Protein AF-A0A7H8S4V8-F1 (afdb_monomer)

Foldseek 3Di:
DDDDDDDDDPDDPVNVVVVVVVVVVVPDPDDPPVPPPVVVVVVVCCVVPQLADPLQQFPCLLVVLVQLLLVLLVDADPDLVVSVVVSLVVQLVLLVVACVVVDPRRQCVPPRNVRPDGSCRNRVRNCLRVCQWVDNPADPSNVSVVSNVVVVVVVVCVVPVPDDDDDDDDPVPRGPDDTGDADHADDPNSNVDYSDADPRRVD

pLDDT: mean 72.53, std 15.53, range [36.31, 92.75]

Nearest PDB structures (foldseek):
  7cg4-assembly1_s  TM=1.862E-01  e=2.263E+00  Salmonella enterica subsp. enterica serovar Typhimurium str. LT2

Solvent-accessible surface area (backbone atoms only — not comparable to full-atom values): 12732 Å² total; per-residue (Å²): 136,86,80,83,80,84,78,82,83,80,64,53,70,68,56,47,48,54,53,49,52,52,50,52,68,70,62,59,91,72,80,89,53,77,74,55,64,49,54,54,51,46,53,52,36,46,73,77,34,69,42,52,53,96,81,67,66,52,76,42,52,75,50,52,44,56,47,52,50,54,55,55,68,72,58,87,68,98,46,43,65,53,54,56,50,51,49,59,50,53,59,43,60,46,28,62,61,48,44,74,72,72,53,84,60,54,79,37,60,89,48,50,89,71,46,88,70,53,66,58,73,69,42,47,58,21,34,26,65,71,47,34,27,66,55,69,84,61,47,74,70,56,45,34,44,47,55,47,50,54,51,54,49,51,49,52,47,64,74,73,54,84,70,89,81,80,92,74,90,62,94,69,75,82,65,84,77,73,55,64,56,67,88,77,77,58,92,68,50,77,81,77,53,61,78,65,69,52,76,79,76,73,109

Secondary structure (DSSP, 8-state):
------------HHHHHHHHHHHHHH--SS---TTSHHHHHHHHHHHHSTT--TT---TTHHHHHHHHHHHHTTS--SSHHHHHHHHHHHHHHHHHHHHHTT-TT-TTTTTGGG-SS-HHHHHHHHHHHTTSBS-TT--HHHHHHHHHHHHHHHHHHHHH--S-------TTTTS-SSSB-SPPPPTTTTTT--SSPPTGGG-

Structure (mmCIF, N/CA/C/O backbone):
data_AF-A0A7H8S4V8-F1
#
_entry.id   AF-A0A7H8S4V8-F1
#
loop_
_atom_site.group_PDB
_atom_site.id
_atom_site.type_symbol
_atom_site.label_atom_id
_atom_site.label_alt_id
_atom_site.label_comp_id
_atom_site.label_asym_id
_atom_site.label_entity_id
_atom_site.label_seq_id
_atom_site.pdbx_PDB_ins_code
_atom_site.Cartn_x
_atom_site.Cartn_y
_atom_site.Cartn_z
_atom_site.occupancy
_atom_site.B_iso_or_equiv
_atom_site.auth_seq_id
_atom_site.auth_comp_id
_atom_site.auth_asym_id
_atom_site.auth_atom_id
_atom_site.pdbx_PDB_model_num
ATOM 1 N N . MET A 1 1 ? -19.429 -34.402 32.441 1.00 36.31 1 MET A N 1
ATOM 2 C CA . MET A 1 1 ? -18.895 -33.027 32.533 1.00 36.31 1 MET A CA 1
ATOM 3 C C . MET A 1 1 ? -17.426 -33.106 32.164 1.00 36.31 1 MET A C 1
ATOM 5 O O . MET A 1 1 ? -16.736 -33.909 32.773 1.00 36.31 1 MET A O 1
ATOM 9 N N . ASN A 1 2 ? -16.985 -32.394 31.1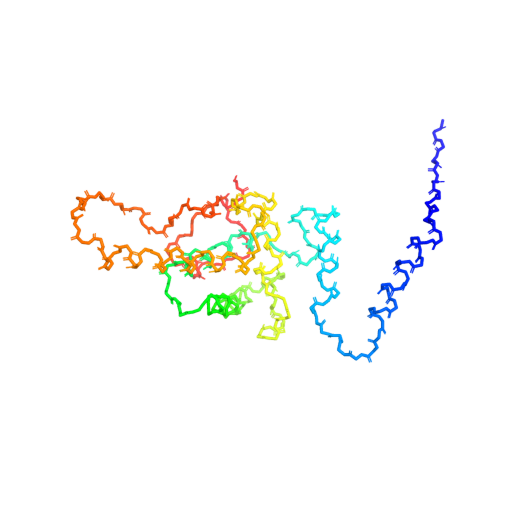26 1.00 44.72 2 ASN A N 1
ATOM 10 C CA . ASN A 1 2 ? -15.579 -32.388 30.711 1.00 44.72 2 ASN A CA 1
ATOM 11 C C . ASN A 1 2 ? -14.842 -31.323 31.531 1.00 44.72 2 ASN A C 1
ATOM 13 O O . ASN A 1 2 ? -15.203 -30.149 31.466 1.00 44.72 2 ASN A O 1
ATOM 17 N N . GLU A 1 3 ? -13.854 -31.737 32.320 1.00 48.28 3 GLU A N 1
ATOM 18 C CA . GLU A 1 3 ? -12.991 -30.827 33.072 1.00 48.28 3 GLU A CA 1
ATOM 19 C C . GLU A 1 3 ? -12.093 -30.035 32.112 1.00 48.28 3 GLU A C 1
ATOM 21 O O . GLU A 1 3 ? -11.371 -30.601 31.289 1.00 48.28 3 GLU A O 1
ATOM 26 N N . LEU A 1 4 ? -12.134 -28.707 32.225 1.00 43.69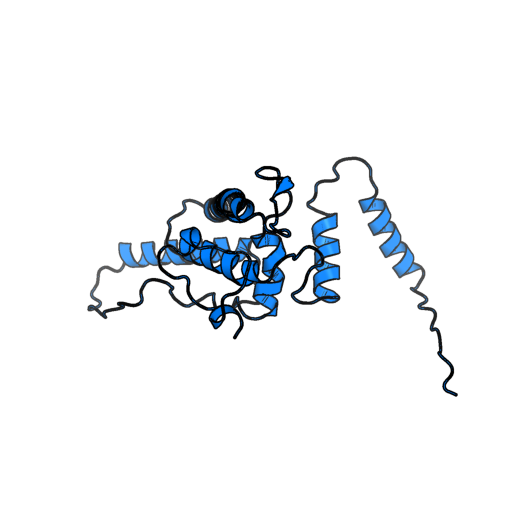 4 LEU A N 1
ATOM 27 C CA . LEU A 1 4 ? -11.198 -27.802 31.564 1.00 43.69 4 LEU A CA 1
ATOM 28 C C . LEU A 1 4 ? -9.813 -27.975 32.199 1.00 43.69 4 LEU A C 1
ATOM 30 O O . LEU A 1 4 ? -9.560 -27.511 33.309 1.00 43.69 4 LEU A O 1
ATOM 34 N N . LYS A 1 5 ? -8.907 -28.651 31.488 1.00 48.50 5 LYS A N 1
ATOM 35 C CA . LYS A 1 5 ? -7.496 -28.752 31.875 1.00 48.50 5 LYS A CA 1
ATOM 36 C C . LYS A 1 5 ? -6.764 -27.468 31.484 1.00 48.50 5 LYS A C 1
ATOM 38 O O . LYS A 1 5 ? -6.460 -27.254 30.314 1.00 48.50 5 LYS A O 1
ATOM 43 N N . LEU A 1 6 ? -6.475 -26.625 32.472 1.00 52.03 6 LEU A N 1
ATOM 44 C CA . LEU A 1 6 ? -5.520 -25.523 32.349 1.00 52.03 6 LEU A CA 1
ATOM 45 C C . LEU A 1 6 ? -4.099 -26.099 32.416 1.00 52.03 6 LEU A C 1
ATOM 47 O O . LEU A 1 6 ? -3.683 -26.621 33.448 1.00 52.03 6 LEU A O 1
ATOM 51 N N . GLY A 1 7 ? -3.378 -26.046 31.296 1.00 50.78 7 GLY A N 1
ATOM 52 C CA . GLY A 1 7 ? -1.971 -26.431 31.211 1.00 50.78 7 GLY A CA 1
ATOM 53 C C . GLY A 1 7 ? -1.063 -25.243 31.516 1.00 50.78 7 GLY A C 1
ATOM 54 O O . GLY A 1 7 ? -1.219 -24.173 30.932 1.00 50.78 7 GLY A O 1
ATOM 55 N N . TRP A 1 8 ? -0.117 -25.432 32.431 1.00 53.56 8 TRP A N 1
ATOM 56 C CA . TRP A 1 8 ? 0.950 -24.475 32.710 1.00 53.56 8 TRP A CA 1
ATOM 57 C C . TRP A 1 8 ? 2.054 -24.667 31.659 1.00 53.56 8 TRP A C 1
ATOM 59 O O . TRP A 1 8 ? 2.576 -25.773 31.522 1.00 53.56 8 TRP A O 1
ATOM 69 N N . ILE A 1 9 ? 2.380 -23.629 30.884 1.00 56.91 9 ILE A N 1
ATOM 70 C CA . ILE A 1 9 ? 3.521 -23.663 29.960 1.00 56.91 9 ILE A CA 1
ATOM 71 C C . ILE A 1 9 ? 4.751 -23.248 30.765 1.00 56.91 9 ILE A C 1
ATOM 73 O O . ILE A 1 9 ? 4.981 -22.060 30.989 1.00 56.91 9 ILE A O 1
ATOM 77 N N . ASP A 1 10 ? 5.517 -24.233 31.226 1.00 50.94 10 ASP A N 1
ATOM 78 C CA . ASP A 1 10 ? 6.837 -23.994 31.800 1.00 50.94 10 ASP A CA 1
ATOM 79 C C . ASP A 1 10 ? 7.816 -23.735 30.646 1.00 50.94 10 ASP A C 1
ATOM 81 O O . ASP A 1 10 ? 8.297 -24.656 29.983 1.00 50.94 10 ASP A O 1
ATOM 85 N N . TYR A 1 11 ? 8.049 -22.461 30.325 1.00 56.47 11 TYR A N 1
ATOM 86 C CA . TYR A 1 11 ? 9.198 -22.107 29.500 1.00 56.47 11 TYR A CA 1
ATOM 87 C C . TYR A 1 11 ? 10.436 -22.387 30.342 1.00 56.47 11 TYR A C 1
ATOM 89 O O . TYR A 1 11 ? 10.581 -21.789 31.409 1.00 56.47 11 TYR A O 1
ATOM 97 N N . SER A 1 12 ? 11.318 -23.271 29.855 1.00 68.25 12 SER A N 1
ATOM 98 C CA . SER A 1 12 ? 12.613 -23.530 30.488 1.00 68.25 12 SER A CA 1
ATOM 99 C C . SER A 1 12 ? 13.245 -22.209 30.929 1.00 68.25 12 SER A C 1
ATOM 101 O O . SER A 1 12 ? 13.138 -21.192 30.233 1.00 68.25 12 SER A O 1
ATOM 103 N N . SER A 1 13 ? 13.883 -22.198 32.098 1.00 66.06 13 SER A N 1
ATOM 104 C CA . SER A 1 13 ? 14.525 -21.002 32.660 1.00 66.06 13 SER A CA 1
ATOM 105 C C . SER A 1 13 ? 15.417 -20.293 31.636 1.00 66.06 13 SER A C 1
ATOM 107 O O . SER A 1 13 ? 15.412 -19.069 31.570 1.00 66.06 13 SER A O 1
ATOM 109 N N . GLU A 1 14 ? 16.055 -21.055 30.746 1.00 66.12 14 GLU A N 1
ATOM 110 C CA . GLU A 1 14 ? 16.849 -20.553 29.625 1.00 66.12 14 GLU A CA 1
ATOM 111 C C . GLU A 1 14 ? 16.025 -19.785 28.566 1.00 66.12 14 GLU A C 1
ATOM 113 O O . GLU A 1 14 ? 16.465 -18.762 28.044 1.00 66.12 14 GLU A O 1
ATOM 118 N N . HIS A 1 15 ? 14.820 -20.245 28.216 1.00 61.16 15 HIS A N 1
ATOM 119 C CA . HIS A 1 15 ? 13.925 -19.520 27.305 1.00 61.16 15 HIS A CA 1
ATOM 120 C C . HIS A 1 15 ? 13.354 -18.267 27.950 1.00 61.16 15 HIS A C 1
ATOM 122 O O . HIS A 1 15 ? 13.289 -17.222 27.300 1.00 61.16 15 HIS A O 1
ATOM 128 N N . ARG A 1 16 ? 13.000 -18.347 29.235 1.00 67.19 16 ARG A N 1
ATOM 129 C CA . ARG A 1 16 ? 12.578 -17.179 30.003 1.00 67.19 16 ARG A CA 1
ATOM 130 C C . ARG A 1 16 ? 13.695 -16.141 30.061 1.00 67.19 16 ARG A C 1
ATOM 132 O O . ARG A 1 16 ? 13.434 -14.985 29.764 1.00 67.19 16 ARG A O 1
ATOM 139 N N . GLU A 1 17 ? 14.925 -16.536 30.368 1.00 68.94 17 GLU A N 1
ATOM 140 C CA . GLU A 1 17 ? 16.079 -15.630 30.389 1.00 68.94 17 GLU A CA 1
ATOM 141 C C . GLU A 1 17 ? 16.346 -14.998 29.025 1.00 68.94 17 GLU A C 1
ATOM 143 O O . GLU A 1 17 ? 16.552 -13.792 28.955 1.00 68.94 17 GLU A O 1
ATOM 148 N N . LYS A 1 18 ? 16.257 -15.760 27.928 1.00 66.62 18 LYS A N 1
ATOM 149 C CA . LYS A 1 18 ? 16.394 -15.204 26.571 1.00 66.62 18 LYS A CA 1
ATOM 150 C C . LYS A 1 18 ? 15.309 -14.175 26.260 1.00 66.62 18 LYS A C 1
ATOM 152 O O . LYS A 1 18 ? 15.615 -13.116 25.719 1.00 66.62 18 LYS A O 1
ATOM 157 N N . VAL A 1 19 ? 14.055 -14.459 26.614 1.00 69.44 19 VAL A N 1
ATOM 158 C CA . VAL A 1 19 ? 12.941 -13.519 26.422 1.00 69.44 19 VAL A CA 1
ATOM 159 C C . VAL A 1 19 ? 13.130 -12.272 27.286 1.00 69.44 19 VAL A C 1
ATOM 161 O O . VAL A 1 19 ? 12.989 -11.165 26.777 1.00 69.44 19 VAL A O 1
ATOM 164 N N . MET A 1 20 ? 13.506 -12.426 28.557 1.00 70.75 20 MET A N 1
ATOM 165 C CA . MET A 1 20 ? 13.732 -11.298 29.467 1.00 70.75 20 MET A CA 1
ATOM 166 C C . MET A 1 20 ? 14.937 -10.452 29.040 1.00 70.75 20 MET A C 1
ATOM 168 O O . MET A 1 20 ? 14.837 -9.235 29.046 1.00 70.75 20 MET A O 1
ATOM 172 N N . ALA A 1 21 ? 16.020 -11.063 28.556 1.00 68.94 21 ALA A N 1
ATOM 173 C CA . ALA A 1 21 ? 17.173 -10.343 28.015 1.00 68.94 21 ALA A CA 1
ATOM 174 C C . ALA A 1 21 ? 16.815 -9.524 26.762 1.00 68.94 21 ALA A C 1
ATOM 176 O O . ALA A 1 21 ? 17.298 -8.406 26.588 1.00 68.94 21 ALA A O 1
ATOM 177 N N . VAL A 1 22 ? 15.942 -10.054 25.897 1.00 66.50 22 VAL A N 1
ATOM 178 C CA . VAL A 1 22 ? 15.405 -9.303 24.753 1.00 66.50 22 VAL A CA 1
ATOM 179 C C . VAL A 1 22 ? 14.518 -8.153 25.232 1.00 66.50 22 VAL A C 1
ATOM 181 O O . VAL A 1 22 ? 14.645 -7.046 24.718 1.00 66.50 22 VAL A O 1
ATOM 184 N N . LEU A 1 23 ? 13.650 -8.377 26.223 1.00 65.06 23 LEU A N 1
ATOM 185 C CA . LEU A 1 23 ? 12.796 -7.330 26.795 1.00 65.06 23 LEU A CA 1
ATOM 186 C C . LEU A 1 23 ? 13.615 -6.215 27.465 1.00 65.06 23 LEU A C 1
ATOM 188 O O . LEU A 1 23 ? 13.322 -5.043 27.244 1.00 65.06 23 LEU A O 1
ATOM 192 N N . ASP A 1 24 ? 14.669 -6.557 28.202 1.00 65.94 24 ASP A N 1
ATOM 193 C CA . ASP A 1 24 ? 15.569 -5.593 28.844 1.00 65.94 24 ASP A CA 1
ATOM 194 C C . ASP A 1 24 ? 16.364 -4.786 27.811 1.00 65.94 24 ASP A C 1
ATOM 196 O O . ASP A 1 24 ? 16.465 -3.563 27.923 1.00 65.94 24 ASP A O 1
ATOM 200 N N . ALA A 1 25 ? 16.852 -5.433 26.746 1.00 61.34 25 ALA A N 1
ATOM 201 C CA . ALA A 1 25 ? 17.497 -4.747 25.626 1.00 61.34 25 ALA A CA 1
ATOM 202 C C . ALA A 1 25 ? 16.542 -3.778 24.901 1.00 61.34 25 ALA A C 1
ATOM 204 O O . ALA A 1 25 ? 16.977 -2.748 24.387 1.00 61.34 25 ALA A O 1
ATOM 205 N N . LEU A 1 26 ? 15.240 -4.082 24.883 1.00 52.72 26 LEU A N 1
ATOM 206 C CA . LEU A 1 26 ? 14.189 -3.219 24.333 1.00 52.72 26 LEU A CA 1
ATOM 207 C C . LEU A 1 26 ? 13.741 -2.110 25.303 1.00 52.72 26 LEU A C 1
ATOM 209 O O . LEU A 1 26 ? 13.104 -1.154 24.863 1.00 52.72 26 LEU A O 1
ATOM 213 N N . SER A 1 27 ? 14.058 -2.224 26.597 1.00 56.03 27 SER A N 1
ATOM 214 C CA . SER A 1 27 ? 13.642 -1.286 27.648 1.00 56.03 27 SER A CA 1
ATOM 215 C C . SER A 1 27 ? 14.671 -0.181 27.937 1.00 56.03 27 SER A C 1
ATOM 217 O O . SER A 1 27 ? 14.425 0.668 28.799 1.00 56.03 27 SER A O 1
ATOM 219 N N . ALA A 1 28 ? 15.811 -0.160 27.235 1.00 52.81 28 ALA A N 1
ATOM 220 C CA . ALA A 1 28 ? 16.821 0.887 27.370 1.00 52.81 28 ALA A CA 1
ATOM 221 C C . ALA A 1 28 ? 16.245 2.268 26.961 1.00 52.81 28 ALA A C 1
ATOM 223 O O . ALA A 1 28 ? 15.805 2.439 25.819 1.00 52.81 28 ALA A O 1
ATOM 224 N N . PRO A 1 29 ? 16.234 3.278 27.854 1.00 44.22 29 PRO A N 1
ATOM 225 C CA . PRO A 1 29 ? 15.665 4.583 27.551 1.00 44.22 29 PRO A CA 1
ATOM 226 C C . PRO A 1 29 ? 16.655 5.422 26.739 1.00 44.22 29 PRO A C 1
ATOM 228 O O . PRO A 1 29 ? 17.618 5.971 27.269 1.00 44.22 29 PRO A O 1
ATOM 231 N N . GLY A 1 30 ? 16.395 5.539 25.441 1.00 48.34 30 GLY A N 1
ATOM 232 C CA . GLY A 1 30 ? 17.140 6.411 24.537 1.00 48.34 30 GLY A CA 1
ATOM 233 C C . GLY A 1 30 ? 17.106 5.856 23.122 1.00 48.34 30 GLY A C 1
ATOM 234 O O . GLY A 1 30 ? 17.736 4.845 22.852 1.00 48.34 30 GLY A O 1
ATOM 235 N N . ALA A 1 31 ? 16.364 6.521 22.235 1.00 44.25 31 ALA A N 1
ATOM 236 C CA . ALA A 1 31 ? 15.995 6.052 20.896 1.00 44.25 31 ALA A CA 1
ATOM 237 C C . ALA A 1 31 ? 14.962 4.910 20.892 1.00 44.25 31 ALA A C 1
ATOM 239 O O . ALA A 1 31 ? 15.181 3.826 20.357 1.00 44.25 31 ALA A O 1
ATOM 240 N N . VAL A 1 32 ? 13.760 5.215 21.396 1.00 44.88 32 VAL A N 1
ATOM 241 C CA . VAL A 1 32 ? 12.525 4.593 20.888 1.00 44.88 32 VAL A CA 1
ATOM 242 C C . VAL A 1 32 ? 12.335 5.083 19.451 1.00 44.88 32 VAL A C 1
ATOM 244 O O . VAL A 1 32 ? 11.492 5.927 19.160 1.00 44.88 32 VAL A O 1
ATOM 247 N N . ASP A 1 33 ? 13.202 4.619 18.561 1.00 47.91 33 ASP A N 1
ATOM 248 C CA . ASP A 1 33 ? 12.998 4.750 17.136 1.00 47.91 33 ASP A CA 1
ATOM 249 C C . ASP A 1 33 ? 11.971 3.680 16.760 1.00 47.91 33 ASP A C 1
ATOM 251 O O . A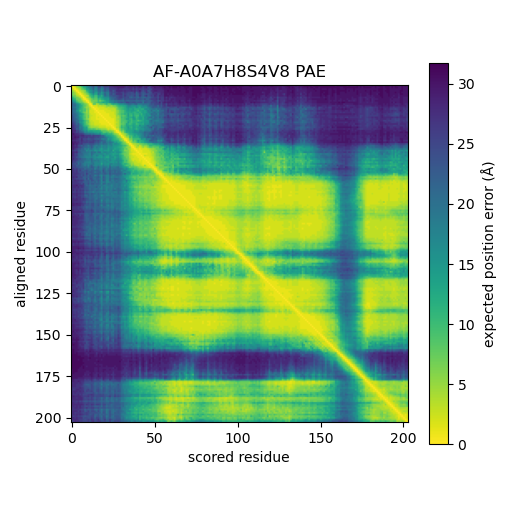SP A 1 33 ? 12.071 2.511 17.150 1.00 47.91 33 ASP A O 1
ATOM 255 N N . GLU A 1 34 ? 10.936 4.066 16.029 1.00 49.41 34 GLU A N 1
ATOM 256 C CA . GLU A 1 34 ? 9.764 3.233 15.720 1.00 49.41 34 GLU A CA 1
ATOM 257 C C . GLU A 1 34 ? 10.103 1.989 14.861 1.00 49.41 34 GLU A C 1
ATOM 259 O O . GLU A 1 34 ? 9.226 1.199 14.497 1.00 49.41 34 GLU A O 1
ATOM 264 N N . LEU A 1 35 ? 11.394 1.795 14.570 1.00 53.78 35 LEU A N 1
ATOM 265 C CA . LEU A 1 35 ? 12.001 0.772 13.732 1.00 53.78 35 LEU A CA 1
ATOM 266 C C . LEU A 1 35 ? 12.115 -0.619 14.387 1.00 53.78 35 LEU A C 1
ATOM 268 O O . LEU A 1 35 ? 12.135 -1.616 13.663 1.00 53.78 35 LEU A O 1
ATOM 272 N N . GLY A 1 36 ? 12.194 -0.716 15.721 1.00 48.25 36 GLY A N 1
ATOM 273 C CA . GLY A 1 36 ? 12.473 -1.983 16.425 1.00 48.25 36 GLY A CA 1
ATOM 274 C C . GLY A 1 36 ? 11.225 -2.735 16.896 1.00 48.25 36 GLY A C 1
ATOM 275 O O . GLY A 1 36 ? 10.928 -3.839 16.436 1.00 48.25 36 GLY A O 1
ATOM 276 N N . ILE A 1 37 ? 10.450 -2.110 17.787 1.00 56.22 37 ILE A N 1
ATOM 277 C CA . ILE A 1 37 ? 9.268 -2.728 18.419 1.00 56.22 37 ILE A CA 1
ATOM 278 C C . ILE A 1 37 ? 8.169 -3.001 17.384 1.00 56.22 37 ILE A C 1
ATOM 280 O O . ILE A 1 37 ? 7.475 -4.012 17.465 1.00 56.22 37 ILE A O 1
ATOM 284 N N . GLY A 1 38 ? 8.039 -2.123 16.382 1.00 54.78 38 GLY A N 1
ATOM 285 C CA . GLY A 1 38 ? 7.086 -2.283 15.287 1.00 54.78 38 GLY A CA 1
ATOM 286 C C . GLY A 1 38 ? 7.273 -3.604 14.552 1.00 54.78 38 GLY A C 1
ATOM 287 O O . GLY A 1 38 ? 6.322 -4.360 14.453 1.00 54.78 38 GLY A O 1
ATOM 288 N N . ARG A 1 39 ? 8.502 -3.931 14.135 1.00 55.78 39 ARG A N 1
ATOM 289 C CA . ARG A 1 39 ? 8.799 -5.163 13.386 1.00 55.78 39 ARG A CA 1
ATOM 290 C C . ARG A 1 39 ? 8.596 -6.430 14.205 1.00 55.78 39 ARG A C 1
ATOM 292 O O . ARG A 1 39 ? 8.112 -7.414 13.665 1.00 55.78 39 ARG A O 1
ATOM 299 N N . ILE A 1 40 ? 8.958 -6.412 15.489 1.00 60.16 40 ILE A N 1
ATOM 300 C CA . ILE A 1 40 ? 8.754 -7.562 16.383 1.00 60.16 40 ILE A CA 1
ATOM 301 C C . ILE A 1 40 ? 7.257 -7.804 16.568 1.00 60.16 40 ILE A C 1
ATOM 303 O O . ILE A 1 40 ? 6.774 -8.912 16.357 1.00 60.16 40 ILE A O 1
ATOM 307 N N . ARG A 1 41 ? 6.507 -6.749 16.904 1.00 60.53 41 ARG A N 1
ATOM 308 C CA . ARG A 1 41 ? 5.051 -6.815 17.031 1.00 60.53 41 ARG A CA 1
ATOM 309 C C . ARG A 1 41 ? 4.390 -7.235 15.721 1.00 60.53 41 ARG A C 1
ATOM 311 O O . ARG A 1 41 ? 3.486 -8.054 15.761 1.00 60.53 41 ARG A O 1
ATOM 318 N N . ASP A 1 42 ? 4.822 -6.683 14.592 1.00 58.81 42 ASP A N 1
ATOM 319 C CA . ASP A 1 42 ? 4.280 -7.015 13.273 1.00 58.81 42 ASP A CA 1
ATOM 320 C C . ASP A 1 42 ? 4.614 -8.471 12.912 1.00 58.81 42 ASP A C 1
ATOM 322 O O . ASP A 1 42 ? 3.749 -9.172 12.417 1.00 58.81 42 ASP A O 1
ATOM 326 N N . GLY A 1 43 ? 5.790 -8.987 13.287 1.00 62.75 43 GLY A N 1
ATOM 327 C CA . GLY A 1 43 ? 6.125 -10.409 13.154 1.00 62.75 43 GLY A CA 1
ATOM 328 C C . GLY A 1 43 ? 5.231 -11.322 14.000 1.00 62.75 43 GLY A C 1
ATOM 329 O O . GLY A 1 43 ? 4.742 -12.333 13.504 1.00 62.75 43 GLY A O 1
ATOM 330 N N . PHE A 1 44 ? 4.950 -10.956 15.255 1.00 63.22 44 PHE A N 1
ATOM 331 C CA . PHE A 1 44 ? 3.971 -11.683 16.072 1.00 63.22 44 PHE A CA 1
ATOM 332 C C . PHE A 1 44 ? 2.547 -11.562 15.515 1.00 63.22 44 PHE A C 1
ATOM 334 O O . PHE A 1 44 ? 1.807 -12.542 15.529 1.00 63.22 44 PHE A O 1
ATOM 341 N N . ALA A 1 45 ? 2.158 -10.391 15.008 1.00 63.84 45 ALA A N 1
ATOM 342 C CA . ALA A 1 45 ? 0.857 -10.181 14.383 1.00 63.84 45 ALA A CA 1
ATOM 343 C C . ALA A 1 45 ? 0.713 -11.005 13.097 1.00 63.84 45 ALA A C 1
ATOM 345 O O . ALA A 1 45 ? -0.331 -11.604 12.896 1.00 63.84 45 ALA A O 1
ATOM 346 N N . ASP A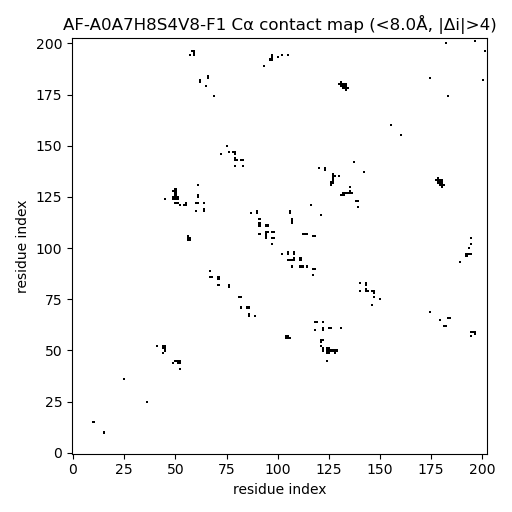 1 46 ? 1.764 -11.121 12.288 1.00 64.81 46 ASP A N 1
ATOM 347 C CA . ASP A 1 46 ? 1.766 -11.921 11.063 1.00 64.81 46 ASP A CA 1
ATOM 348 C C . ASP A 1 46 ? 1.641 -13.427 11.357 1.00 64.81 46 ASP A C 1
ATOM 350 O O . ASP A 1 46 ? 1.015 -14.150 10.585 1.00 64.81 46 ASP A O 1
ATOM 354 N N . ILE A 1 47 ? 2.193 -13.899 12.484 1.00 64.75 47 ILE A N 1
ATOM 355 C CA . ILE A 1 47 ? 2.053 -15.293 12.941 1.00 64.75 47 ILE A CA 1
ATOM 356 C C . ILE A 1 47 ? 0.648 -15.556 13.499 1.00 64.75 47 ILE A C 1
ATOM 358 O O . ILE A 1 47 ? 0.048 -16.588 13.205 1.00 64.75 47 ILE A O 1
ATOM 362 N N . LEU A 1 48 ? 0.136 -14.651 14.337 1.00 61.09 48 LEU A N 1
ATOM 363 C CA . LEU A 1 48 ? -1.124 -14.849 15.062 1.00 61.09 48 LEU A CA 1
ATOM 364 C C . LEU A 1 48 ? -2.362 -14.484 14.230 1.00 61.09 48 LEU A C 1
ATOM 366 O O . LEU A 1 48 ? -3.433 -15.047 14.440 1.00 61.09 48 LEU A O 1
ATOM 370 N N . PHE A 1 49 ? -2.217 -13.551 13.292 1.00 65.00 49 PHE A N 1
ATOM 371 C CA . PHE A 1 49 ? -3.282 -12.973 12.476 1.00 65.00 49 PHE A CA 1
ATOM 372 C C . PHE A 1 49 ? -2.799 -12.807 11.027 1.00 65.00 49 PHE A C 1
ATOM 374 O O . PHE A 1 49 ? -2.674 -11.685 10.534 1.00 65.00 49 PHE A O 1
ATOM 381 N N . PRO A 1 50 ? -2.517 -13.909 10.312 1.00 63.50 50 PRO A N 1
ATOM 382 C CA . PRO A 1 50 ? -1.986 -13.829 8.960 1.00 63.50 50 PRO A CA 1
ATOM 383 C C . PRO 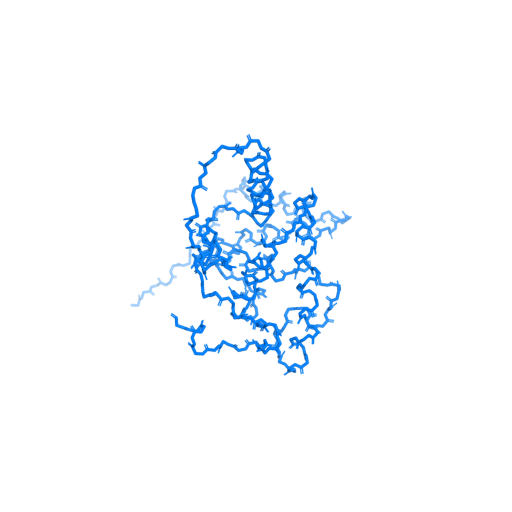A 1 50 ? -2.925 -13.003 8.073 1.00 63.50 50 PRO A C 1
ATOM 385 O O . PRO A 1 50 ? -4.110 -13.299 7.917 1.00 63.50 50 PRO A O 1
ATOM 388 N N . GLY A 1 51 ? -2.381 -11.925 7.514 1.00 59.69 51 GLY A N 1
ATOM 389 C CA . GLY A 1 51 ? -3.065 -11.044 6.576 1.00 59.69 51 GLY A CA 1
ATOM 390 C C . GLY A 1 51 ? -3.945 -9.951 7.185 1.00 59.69 51 GLY A C 1
ATOM 391 O O . GLY A 1 51 ? -4.307 -9.017 6.465 1.00 59.69 51 GLY A O 1
ATOM 392 N N . THR A 1 52 ? -4.202 -9.982 8.498 1.00 62.81 52 THR A N 1
ATOM 393 C CA . THR A 1 52 ? -4.872 -8.882 9.208 1.00 62.81 52 THR A CA 1
ATOM 394 C C . THR A 1 52 ? -3.965 -8.244 10.250 1.00 62.81 52 THR A C 1
ATOM 396 O O . THR A 1 52 ? -3.112 -8.878 10.856 1.00 62.81 52 THR A O 1
ATOM 399 N N . SER A 1 53 ? -4.140 -6.949 10.481 1.00 65.81 53 SER A N 1
ATOM 400 C CA . SER A 1 53 ? -3.487 -6.254 11.589 1.00 65.81 53 SER A CA 1
ATOM 401 C C . SER A 1 53 ? -4.544 -5.489 12.359 1.00 65.81 53 SER A C 1
ATOM 403 O O . SER A 1 53 ? -5.457 -4.929 11.761 1.00 65.81 53 SER A O 1
ATOM 405 N N . THR A 1 54 ? -4.390 -5.379 13.677 1.00 63.44 54 THR A N 1
ATOM 406 C CA . THR A 1 54 ? -5.264 -4.535 14.511 1.00 63.44 54 THR A CA 1
ATOM 407 C C . THR A 1 54 ? -5.200 -3.050 14.131 1.00 63.44 54 THR A C 1
ATOM 409 O O . THR A 1 54 ? -6.037 -2.265 14.567 1.00 63.44 54 THR A O 1
ATOM 412 N N . ILE A 1 55 ? -4.219 -2.654 13.311 1.00 73.62 55 ILE A N 1
ATOM 413 C CA . ILE A 1 55 ? -4.089 -1.303 12.751 1.00 73.62 55 ILE A CA 1
ATOM 414 C C . ILE A 1 55 ? -4.892 -1.138 11.450 1.00 73.62 55 ILE A C 1
ATOM 416 O O . ILE A 1 55 ? -5.181 -0.008 11.057 1.00 73.62 55 ILE A O 1
ATOM 420 N N . GLN A 1 56 ? -5.256 -2.224 10.762 1.00 80.38 56 GLN A N 1
ATOM 421 C CA . GLN A 1 56 ? -6.088 -2.135 9.564 1.00 80.38 56 GLN A CA 1
ATOM 422 C C . GLN A 1 56 ? -7.490 -1.657 9.952 1.00 80.38 56 GLN A C 1
ATOM 424 O O . GLN A 1 56 ? -8.147 -2.224 10.821 1.00 80.38 56 GLN A O 1
ATOM 429 N N . THR A 1 57 ? -7.944 -0.585 9.310 1.00 80.81 57 THR A N 1
ATOM 430 C CA . THR A 1 57 ? -9.208 0.088 9.627 1.00 80.81 57 THR A CA 1
ATOM 431 C C . THR A 1 57 ? -10.295 -0.126 8.577 1.00 80.81 57 THR A C 1
ATOM 433 O O . THR A 1 57 ? -11.477 -0.048 8.910 1.00 80.81 57 THR A O 1
ATOM 436 N N . ARG A 1 58 ? -9.929 -0.338 7.304 1.00 85.31 58 ARG A N 1
ATOM 437 C CA . ARG A 1 58 ? -10.855 -0.389 6.160 1.00 85.31 58 ARG A CA 1
ATOM 438 C C . ARG A 1 58 ? -10.327 -1.325 5.074 1.00 85.31 58 ARG A C 1
ATOM 440 O O . ARG A 1 58 ? -9.194 -1.177 4.630 1.00 85.31 58 ARG A O 1
ATOM 447 N N . ALA A 1 59 ? -11.179 -2.217 4.571 1.00 88.75 59 ALA A N 1
ATOM 448 C CA . ALA A 1 59 ? -10.816 -3.144 3.497 1.00 88.75 59 ALA A CA 1
ATOM 449 C C . ALA A 1 59 ? -10.449 -2.435 2.179 1.00 88.75 59 ALA A C 1
ATOM 451 O O . ALA A 1 59 ? -9.605 -2.931 1.443 1.00 88.75 59 ALA A O 1
ATOM 452 N N . LYS A 1 60 ? -10.990 -1.237 1.916 1.00 90.12 60 LYS A N 1
ATOM 453 C CA . LYS A 1 60 ? -10.694 -0.438 0.712 1.00 90.12 60 LYS A CA 1
ATOM 454 C C . LYS A 1 60 ? -9.195 -0.199 0.480 1.00 90.12 60 LYS A C 1
ATOM 456 O O . LYS A 1 60 ? -8.749 -0.098 -0.660 1.00 90.12 60 LYS A O 1
ATOM 461 N N . TYR A 1 61 ? -8.385 -0.162 1.539 1.00 90.69 61 TYR A N 1
ATOM 462 C CA . TYR A 1 61 ? -6.933 -0.023 1.408 1.00 90.69 61 TYR A CA 1
ATOM 463 C C . TYR A 1 61 ? -6.253 -1.219 0.719 1.00 90.69 61 TYR A C 1
ATOM 465 O O . TYR A 1 61 ? -5.177 -1.036 0.151 1.00 90.69 61 TYR A O 1
ATOM 473 N N . PHE A 1 62 ? -6.890 -2.396 0.677 1.00 91.19 62 PHE A N 1
ATOM 474 C CA . PHE A 1 62 ? -6.445 -3.525 -0.148 1.00 91.19 62 PHE A CA 1
ATOM 475 C C . PHE A 1 62 ? -6.562 -3.269 -1.654 1.00 91.19 62 PHE A C 1
ATOM 477 O O . PHE A 1 62 ? -5.960 -4.006 -2.424 1.00 91.19 62 PHE A O 1
ATOM 484 N N . LEU A 1 63 ? -7.276 -2.221 -2.070 1.00 91.31 63 LEU A N 1
ATOM 485 C CA . LEU A 1 63 ? -7.386 -1.785 -3.463 1.00 91.31 63 LEU A CA 1
ATOM 486 C C . LEU A 1 63 ? -6.584 -0.505 -3.703 1.00 91.31 63 LEU A C 1
ATOM 488 O O . LEU A 1 63 ? -5.780 -0.446 -4.627 1.00 91.31 63 LEU A O 1
ATOM 492 N N . ILE A 1 64 ? -6.706 0.482 -2.808 1.00 91.88 64 ILE A N 1
ATOM 493 C CA . ILE A 1 64 ? -5.985 1.763 -2.914 1.00 91.88 64 ILE A CA 1
ATOM 494 C C . ILE A 1 64 ? -4.470 1.546 -3.012 1.00 91.88 64 ILE A C 1
ATOM 496 O O . ILE A 1 64 ? -3.818 2.160 -3.854 1.00 91.88 64 ILE A O 1
ATOM 500 N N . VAL A 1 65 ? -3.896 0.686 -2.161 1.00 92.75 65 VAL A N 1
ATOM 501 C CA . VAL A 1 65 ? -2.440 0.472 -2.136 1.00 92.75 65 VAL A CA 1
ATOM 502 C C . VAL A 1 65 ? -1.941 -0.145 -3.453 1.00 92.75 65 VAL A C 1
ATOM 504 O O . VAL A 1 65 ? -1.033 0.441 -4.047 1.00 92.75 65 VAL A O 1
ATOM 507 N N . PRO A 1 66 ? -2.515 -1.255 -3.967 1.00 91.81 66 PRO A N 1
ATOM 508 C CA . PRO A 1 66 ? -2.185 -1.748 -5.303 1.00 91.81 66 PRO A CA 1
ATOM 509 C C . PRO A 1 66 ? -2.368 -0.705 -6.400 1.00 91.81 66 PRO A C 1
ATOM 511 O O . PRO A 1 66 ? -1.493 -0.576 -7.247 1.00 91.81 66 PRO A O 1
ATOM 514 N N . TYR A 1 67 ? -3.453 0.072 -6.376 1.00 92.31 67 TYR A N 1
ATOM 515 C CA . TYR A 1 67 ? -3.744 1.044 -7.433 1.00 92.31 67 TYR A CA 1
ATOM 516 C C . TYR A 1 67 ? -2.680 2.137 -7.508 1.00 92.31 67 TYR A C 1
ATOM 518 O O . TYR A 1 67 ? -2.186 2.446 -8.593 1.00 92.31 67 TYR A O 1
ATOM 526 N N . LEU A 1 68 ? -2.257 2.665 -6.355 1.00 92.25 68 LEU A N 1
ATOM 527 C CA . LEU A 1 68 ? -1.133 3.598 -6.280 1.00 92.25 68 LEU A CA 1
ATOM 528 C C . LEU A 1 68 ? 0.148 2.966 -6.823 1.00 92.25 68 LEU A C 1
ATOM 530 O O . LEU A 1 68 ? 0.840 3.563 -7.639 1.00 92.25 68 LEU A O 1
ATOM 534 N N . LEU A 1 69 ? 0.465 1.744 -6.400 1.00 91.81 69 LEU A N 1
ATOM 535 C CA . LEU A 1 69 ? 1.683 1.065 -6.828 1.00 91.81 69 LEU A CA 1
ATOM 536 C C . LEU A 1 69 ? 1.694 0.783 -8.334 1.00 91.81 69 LEU A C 1
ATOM 538 O O . LEU A 1 69 ? 2.719 1.011 -8.967 1.00 91.81 69 LEU A O 1
ATOM 542 N N . MET A 1 70 ? 0.564 0.377 -8.913 1.00 89.94 70 MET A N 1
ATOM 543 C CA . MET A 1 70 ? 0.387 0.188 -10.356 1.00 89.94 70 MET A CA 1
ATOM 544 C C . MET A 1 70 ? 0.546 1.489 -11.151 1.00 89.94 70 MET A C 1
ATOM 546 O O . MET A 1 70 ? 1.047 1.471 -12.274 1.00 89.94 70 MET A O 1
ATOM 550 N N . GLU A 1 71 ? 0.112 2.629 -10.610 1.00 89.44 71 GLU A N 1
ATOM 551 C CA . GLU A 1 71 ? 0.377 3.929 -11.231 1.00 89.44 71 GLU A CA 1
ATOM 552 C C . GLU A 1 71 ? 1.861 4.283 -11.170 1.00 89.44 71 GLU A C 1
ATOM 554 O O . GLU A 1 71 ? 2.442 4.675 -12.181 1.00 89.44 71 GLU A O 1
ATOM 559 N N . LEU A 1 72 ? 2.491 4.096 -10.010 1.00 90.06 72 LEU A N 1
ATOM 560 C CA . LEU A 1 72 ? 3.913 4.375 -9.818 1.00 90.06 72 LEU A CA 1
ATOM 561 C C . LEU A 1 72 ? 4.788 3.460 -10.687 1.00 90.06 72 LEU A C 1
ATOM 563 O O . LEU A 1 72 ? 5.790 3.909 -11.233 1.00 90.06 72 LEU A O 1
ATOM 567 N N . GLU A 1 73 ? 4.384 2.209 -10.927 1.00 88.69 73 GLU A N 1
ATOM 568 C CA . GLU A 1 73 ? 5.042 1.312 -11.889 1.00 88.69 73 GLU A CA 1
ATOM 569 C C . GLU A 1 73 ? 5.120 1.902 -13.309 1.00 88.69 73 GLU A C 1
ATOM 571 O O . GLU A 1 73 ? 5.985 1.501 -14.092 1.00 88.69 73 GLU A O 1
ATOM 576 N N . LYS A 1 74 ? 4.240 2.836 -13.690 1.00 84.75 74 LYS A N 1
ATOM 577 C CA . LYS A 1 74 ? 4.256 3.469 -15.023 1.00 84.75 74 LYS A CA 1
ATOM 578 C C . LYS A 1 74 ? 5.311 4.560 -15.131 1.00 84.75 74 LYS A C 1
ATOM 580 O O . LYS A 1 74 ? 5.807 4.817 -16.227 1.00 84.75 74 LYS A O 1
ATOM 585 N N . GLU A 1 75 ? 5.660 5.177 -14.014 1.00 86.94 75 GLU A N 1
ATOM 586 C CA . GLU A 1 75 ? 6.584 6.296 -13.969 1.00 86.94 75 GLU A CA 1
ATOM 587 C C . GLU A 1 75 ? 8.052 5.846 -14.029 1.00 86.94 75 GLU A C 1
ATOM 589 O O . GLU A 1 75 ? 8.381 4.655 -14.038 1.00 86.94 75 GLU A O 1
ATOM 594 N N . ARG A 1 76 ? 8.955 6.830 -14.109 1.00 84.31 76 ARG A N 1
ATOM 595 C CA . ARG A 1 76 ? 10.405 6.620 -14.089 1.00 84.31 76 ARG A CA 1
ATOM 596 C C . ARG A 1 76 ? 11.002 7.210 -12.824 1.00 84.31 76 ARG A C 1
ATOM 598 O O . ARG A 1 76 ? 10.611 8.294 -12.395 1.00 84.31 76 ARG A O 1
ATOM 605 N N . TYR A 1 77 ? 11.995 6.515 -12.289 1.00 86.88 77 TYR A N 1
ATOM 606 C CA . TYR A 1 77 ? 12.697 6.900 -11.072 1.00 86.88 77 TYR A CA 1
ATOM 607 C C . TYR A 1 77 ? 14.196 6.765 -11.279 1.00 86.88 77 TYR A C 1
ATOM 609 O O . TYR A 1 77 ? 14.639 5.851 -11.972 1.00 86.88 77 TYR A O 1
ATOM 617 N N . ALA A 1 78 ? 14.972 7.654 -10.661 1.00 86.81 78 ALA A N 1
ATOM 618 C CA . ALA A 1 78 ? 16.428 7.551 -10.663 1.00 86.81 78 ALA A CA 1
ATOM 619 C C . ALA A 1 78 ? 16.907 6.492 -9.662 1.00 86.81 78 ALA A C 1
ATOM 621 O O . ALA A 1 78 ? 17.917 5.828 -9.892 1.00 86.81 78 ALA A O 1
ATOM 622 N N . ARG A 1 79 ? 16.179 6.325 -8.551 1.00 88.00 79 ARG A N 1
ATOM 623 C CA . ARG A 1 79 ? 16.484 5.359 -7.495 1.00 88.00 79 ARG A CA 1
ATOM 624 C C . ARG A 1 79 ? 15.224 4.631 -7.002 1.00 88.00 79 ARG A C 1
ATOM 626 O O . ARG A 1 79 ? 14.146 5.226 -7.005 1.00 88.00 79 ARG A O 1
ATOM 633 N N . PRO A 1 80 ? 15.327 3.374 -6.525 1.00 82.19 80 PRO A N 1
ATOM 634 C CA . PRO A 1 80 ? 14.198 2.654 -5.924 1.00 82.19 80 PRO A CA 1
ATOM 635 C C . PRO A 1 80 ? 13.548 3.401 -4.751 1.00 82.19 80 PRO A C 1
ATOM 637 O O . PRO A 1 80 ? 12.340 3.307 -4.544 1.00 82.19 80 PRO A O 1
ATOM 640 N N . GLU A 1 81 ? 14.340 4.153 -3.985 1.00 88.38 81 GLU A N 1
ATOM 641 C CA . GLU A 1 81 ? 13.858 4.951 -2.857 1.00 88.38 81 GLU A CA 1
ATOM 642 C C . GLU A 1 81 ? 12.921 6.084 -3.301 1.00 88.38 81 GLU A C 1
ATOM 644 O O . GLU A 1 81 ? 12.014 6.446 -2.552 1.00 88.38 81 GLU A O 1
ATOM 649 N N . ASP A 1 82 ? 13.081 6.605 -4.523 1.00 89.81 82 ASP A N 1
ATOM 650 C CA . ASP A 1 82 ? 12.233 7.678 -5.053 1.00 89.81 82 ASP A CA 1
ATOM 651 C C . ASP A 1 82 ? 10.792 7.187 -5.279 1.00 89.81 82 ASP A C 1
ATOM 653 O O . ASP A 1 82 ? 9.844 7.924 -5.007 1.00 89.81 82 ASP A O 1
ATOM 657 N N . LEU A 1 83 ? 10.617 5.922 -5.690 1.00 91.19 83 LEU A N 1
ATOM 658 C CA . LEU A 1 83 ? 9.302 5.280 -5.814 1.00 91.19 83 LEU A CA 1
ATOM 659 C C . LEU A 1 83 ? 8.617 5.192 -4.448 1.00 91.19 83 LEU A C 1
ATOM 661 O O . LEU A 1 83 ? 7.460 5.580 -4.309 1.00 91.19 83 LEU A O 1
ATOM 665 N N . LEU A 1 84 ? 9.335 4.713 -3.426 1.00 89.19 84 LEU A N 1
ATOM 666 C CA . LEU A 1 84 ? 8.796 4.580 -2.068 1.00 89.19 84 LEU A CA 1
ATOM 667 C C . LEU A 1 84 ? 8.458 5.938 -1.449 1.00 89.19 84 LEU A C 1
ATOM 669 O O . LEU A 1 84 ? 7.446 6.069 -0.762 1.00 89.19 84 LEU A O 1
ATOM 673 N N . LYS A 1 85 ? 9.285 6.955 -1.707 1.00 90.25 85 LYS A N 1
ATOM 674 C CA . LYS A 1 85 ? 9.008 8.325 -1.279 1.00 90.25 85 LYS A CA 1
ATOM 675 C C . LYS A 1 85 ? 7.730 8.842 -1.936 1.00 90.25 85 LYS A C 1
ATOM 677 O O . LYS A 1 85 ? 6.828 9.289 -1.235 1.00 90.25 85 LYS A O 1
ATOM 682 N N . LYS A 1 86 ? 7.621 8.706 -3.260 1.00 92.44 86 LYS A N 1
ATOM 683 C CA . LYS A 1 86 ? 6.451 9.173 -4.007 1.00 92.44 86 LYS A CA 1
ATOM 684 C C . LYS A 1 86 ? 5.174 8.420 -3.631 1.00 92.44 86 LYS A C 1
ATOM 686 O O . LYS A 1 86 ? 4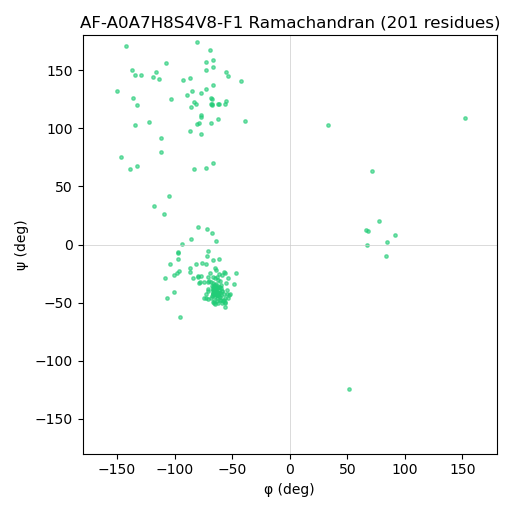.119 9.041 -3.549 1.00 92.44 86 LYS A O 1
ATOM 691 N N . LEU A 1 87 ? 5.272 7.124 -3.330 1.00 92.69 87 LEU A N 1
ATOM 692 C CA . LEU A 1 87 ? 4.183 6.356 -2.727 1.00 92.69 87 LEU A CA 1
ATOM 693 C C . LEU A 1 87 ? 3.717 7.009 -1.425 1.00 92.69 87 LEU A C 1
ATOM 695 O O . LEU A 1 87 ? 2.544 7.348 -1.300 1.00 92.69 87 LEU A O 1
ATOM 699 N N . GLY A 1 88 ? 4.642 7.266 -0.500 1.00 89.19 88 GLY A N 1
ATOM 700 C CA . GLY A 1 88 ? 4.327 7.896 0.780 1.00 89.19 88 GLY A CA 1
ATOM 701 C C . GLY A 1 88 ? 3.723 9.299 0.659 1.00 89.19 88 GLY A C 1
ATOM 702 O O . GLY A 1 88 ? 2.913 9.673 1.516 1.00 89.19 88 GLY A O 1
ATOM 703 N N . ASP A 1 89 ? 4.102 10.054 -0.374 1.00 89.88 89 ASP A N 1
ATOM 704 C CA . ASP A 1 89 ? 3.558 11.379 -0.689 1.00 89.88 89 ASP A CA 1
ATOM 705 C C . ASP A 1 89 ? 2.130 11.274 -1.253 1.00 89.88 89 ASP A C 1
ATOM 707 O O . ASP A 1 89 ? 1.228 11.972 -0.786 1.00 89.88 89 ASP A O 1
ATOM 711 N N . GLN A 1 90 ? 1.886 10.359 -2.200 1.00 91.00 90 GLN A N 1
ATOM 712 C CA . GLN A 1 90 ? 0.545 10.123 -2.751 1.00 91.00 90 GLN A CA 1
ATOM 713 C C . GLN A 1 90 ? -0.429 9.585 -1.698 1.00 91.00 90 GLN A C 1
ATOM 715 O O . GLN A 1 90 ? -1.589 9.988 -1.669 1.00 91.00 90 GLN A O 1
ATOM 720 N N . GLU A 1 91 ? 0.040 8.719 -0.801 1.00 90.31 91 GLU A N 1
ATOM 721 C CA . GLU A 1 91 ? -0.764 8.217 0.314 1.00 90.31 91 GLU A CA 1
ATOM 722 C C . GLU A 1 91 ? -1.208 9.335 1.252 1.00 90.31 91 GLU A C 1
ATOM 724 O O . GLU A 1 91 ? -2.330 9.290 1.746 1.00 90.31 91 GLU A O 1
ATOM 729 N N . VAL A 1 92 ? -0.358 10.341 1.484 1.00 87.94 92 VAL A N 1
ATOM 730 C CA . VAL A 1 92 ? -0.722 11.512 2.296 1.00 87.94 92 VAL A CA 1
ATOM 731 C C . VAL A 1 92 ? -1.686 12.416 1.553 1.00 87.94 92 VAL A C 1
ATOM 733 O O . VAL A 1 92 ? -2.667 12.845 2.147 1.00 87.94 92 VAL A O 1
ATOM 736 N N . ALA A 1 93 ? -1.456 12.660 0.263 1.00 87.88 93 ALA A N 1
ATOM 737 C CA . ALA A 1 93 ? -2.354 13.477 -0.549 1.00 87.88 93 ALA A CA 1
ATOM 738 C C . ALA A 1 93 ? -3.781 12.897 -0.603 1.00 87.88 93 ALA A C 1
ATOM 740 O O . ALA A 1 93 ? -4.761 13.641 -0.602 1.00 87.88 93 ALA A O 1
ATOM 741 N N . LEU A 1 94 ? -3.915 11.565 -0.594 1.00 86.62 94 LEU A N 1
ATOM 742 C CA . LEU A 1 94 ? -5.222 10.913 -0.532 1.00 86.62 94 LEU A CA 1
ATOM 743 C C . LEU A 1 94 ? -5.926 11.082 0.817 1.00 86.62 94 LEU A C 1
ATOM 745 O O . LEU A 1 94 ? -7.151 11.008 0.841 1.00 86.62 94 LEU A O 1
ATOM 749 N N . ILE A 1 95 ? -5.205 11.319 1.922 1.00 84.19 95 ILE A N 1
ATOM 750 C CA . ILE A 1 95 ? -5.831 11.508 3.242 1.00 84.19 95 ILE A CA 1
ATOM 751 C C . ILE A 1 95 ? -6.840 12.644 3.168 1.00 84.19 95 ILE A C 1
ATOM 753 O O . ILE A 1 95 ? -7.976 12.443 3.577 1.00 84.19 95 ILE A O 1
ATOM 757 N N . ASP A 1 96 ? -6.460 13.794 2.612 1.00 79.56 96 ASP A N 1
ATOM 758 C CA . ASP A 1 96 ? -7.335 14.968 2.562 1.00 79.56 96 ASP A CA 1
ATOM 759 C C . ASP A 1 96 ? -8.597 14.694 1.737 1.00 79.56 96 ASP A C 1
ATOM 761 O O . ASP A 1 96 ? -9.698 15.039 2.162 1.00 79.56 96 ASP A O 1
ATOM 765 N N . THR A 1 97 ? -8.453 13.987 0.611 1.00 82.31 97 THR A N 1
ATOM 766 C CA . THR A 1 97 ? -9.583 13.587 -0.247 1.00 82.31 97 THR A CA 1
ATOM 767 C C . THR A 1 97 ? -10.530 12.640 0.497 1.00 82.31 97 THR A C 1
ATOM 769 O O . THR A 1 97 ? -11.738 12.842 0.521 1.00 82.31 97 THR A O 1
ATOM 772 N N . LEU A 1 98 ? -9.976 11.638 1.180 1.00 81.69 98 LEU A N 1
ATOM 773 C CA . LEU A 1 98 ? -10.737 10.635 1.926 1.00 81.69 98 LEU A CA 1
ATOM 774 C C . LEU A 1 98 ? -11.385 11.202 3.201 1.00 81.69 98 LEU A C 1
ATOM 776 O O . LEU A 1 98 ? -12.408 10.696 3.658 1.00 81.69 98 LEU A O 1
ATOM 780 N N . ASN A 1 99 ? -10.787 12.235 3.796 1.00 78.56 99 ASN A N 1
ATOM 781 C CA . ASN A 1 99 ? -11.274 12.866 5.022 1.00 78.56 99 ASN A CA 1
ATOM 782 C C . ASN A 1 99 ? -12.437 13.834 4.745 1.00 78.56 99 ASN A C 1
ATOM 784 O O . ASN A 1 99 ? -13.303 14.002 5.602 1.00 78.56 99 ASN A O 1
ATOM 788 N N . GLN A 1 100 ? -12.495 14.430 3.546 1.00 71.50 100 GLN A N 1
ATOM 789 C CA . GLN A 1 100 ? -13.618 15.275 3.112 1.00 71.50 100 GLN A CA 1
ATOM 790 C C . GLN A 1 100 ? -14.950 14.515 3.063 1.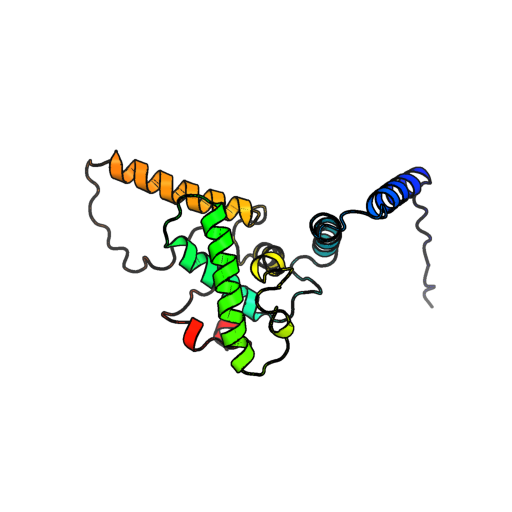00 71.50 100 GLN A C 1
ATOM 792 O O . GLN A 1 100 ? -15.999 15.120 3.270 1.00 71.50 100 GLN A O 1
ATOM 797 N N . GLU A 1 101 ? -14.925 13.190 2.892 1.00 65.12 101 GLU A N 1
ATOM 798 C CA . GLU A 1 101 ? -16.131 12.358 2.976 1.00 65.12 101 GLU A CA 1
ATOM 799 C C . GLU A 1 101 ? -16.692 12.224 4.407 1.00 65.12 101 GLU A C 1
ATOM 801 O O . GLU A 1 101 ? -17.739 11.608 4.605 1.00 65.12 101 GLU A O 1
ATOM 806 N N . GLY A 1 102 ? -16.008 12.754 5.432 1.00 59.91 102 GLY A N 1
ATOM 807 C CA . GLY A 1 102 ? -16.460 12.711 6.828 1.00 59.91 102 GLY A CA 1
ATOM 808 C C . GLY A 1 102 ? -16.506 11.301 7.431 1.00 59.91 102 GLY A C 1
ATOM 809 O O . GLY A 1 102 ? -17.086 11.093 8.500 1.00 59.91 102 GLY A O 1
ATOM 810 N N . LYS A 1 103 ? -15.909 10.308 6.760 1.00 66.50 103 LYS A N 1
ATOM 811 C CA . LYS A 1 103 ? -15.966 8.902 7.171 1.00 66.50 103 LYS A CA 1
ATOM 812 C C . LYS A 1 103 ? -14.881 8.582 8.201 1.00 66.50 103 LYS A C 1
ATOM 814 O O . LYS A 1 103 ? -13.700 8.870 8.026 1.00 66.50 103 LYS A O 1
ATOM 819 N N . SER A 1 104 ? -15.278 7.910 9.282 1.00 66.19 104 SER A N 1
ATOM 820 C CA . SER A 1 104 ? -14.343 7.390 10.289 1.00 66.19 104 SER A CA 1
ATOM 821 C C . SER A 1 104 ? -13.460 6.272 9.709 1.00 66.19 104 SER A C 1
ATOM 823 O O . SER A 1 104 ? -13.868 5.553 8.795 1.00 66.19 104 SER A O 1
ATOM 825 N N . GLY A 1 105 ? -12.258 6.079 10.253 1.00 73.19 105 GLY A N 1
ATOM 826 C CA . GLY A 1 105 ? -11.360 4.979 9.875 1.00 73.19 105 GLY A CA 1
ATOM 827 C C . GLY A 1 105 ? -10.371 5.288 8.748 1.00 73.19 105 GLY A C 1
ATOM 828 O O . GLY A 1 105 ? -9.660 4.381 8.320 1.00 73.19 105 GLY A O 1
ATOM 829 N N . VAL A 1 106 ? -10.268 6.542 8.297 1.00 81.12 106 VAL A N 1
ATOM 830 C CA . VAL A 1 106 ? -9.179 6.978 7.408 1.00 81.12 106 VAL A CA 1
ATOM 831 C C . VAL A 1 106 ? -7.854 6.950 8.169 1.00 81.12 106 VAL A C 1
ATOM 833 O O . VAL A 1 106 ? -7.678 7.626 9.188 1.00 81.12 106 VAL A O 1
ATOM 836 N N . ILE A 1 107 ? -6.899 6.165 7.674 1.00 79.69 107 ILE A N 1
ATOM 837 C CA . ILE A 1 107 ? -5.547 6.104 8.231 1.00 79.69 107 ILE A CA 1
ATOM 838 C C . ILE A 1 107 ? -4.871 7.443 7.972 1.00 79.69 107 ILE A C 1
ATOM 840 O O . ILE A 1 107 ? -4.729 7.870 6.833 1.00 79.69 107 ILE A O 1
ATOM 844 N N . GLY A 1 108 ? -4.466 8.109 9.052 1.00 74.44 108 GLY A N 1
ATOM 845 C CA . GLY A 1 108 ? -3.873 9.440 8.988 1.00 74.44 108 GLY A CA 1
ATOM 846 C C . GLY A 1 108 ? -4.869 10.598 8.957 1.00 74.44 108 GLY A C 1
ATOM 847 O O . GLY A 1 108 ? -4.413 11.730 9.009 1.00 74.44 108 GLY A O 1
ATOM 848 N N . GLY A 1 109 ? -6.188 10.370 9.025 1.00 72.50 109 GLY A N 1
ATOM 849 C CA . GLY A 1 109 ? -7.190 11.455 9.016 1.00 72.50 109 GLY A CA 1
ATOM 850 C C . GLY A 1 109 ? -7.038 12.508 10.131 1.00 72.50 109 GLY A C 1
ATOM 851 O O . GLY A 1 109 ? -7.458 13.646 9.965 1.00 72.50 109 GLY A O 1
ATOM 852 N N . ARG A 1 110 ? -6.395 12.160 11.259 1.00 66.56 110 ARG A N 1
ATOM 853 C CA . ARG A 1 110 ? -6.038 13.112 12.338 1.00 66.56 110 ARG A CA 1
ATOM 854 C C . ARG A 1 110 ? -4.575 13.564 12.323 1.00 66.56 110 ARG A C 1
ATOM 856 O O . ARG A 1 110 ? -4.262 14.610 12.872 1.00 66.56 110 ARG A O 1
ATOM 863 N N . ALA A 1 111 ? -3.678 12.748 11.770 1.00 68.56 111 ALA A N 1
ATOM 864 C CA . ALA A 1 111 ? -2.230 12.967 11.833 1.00 68.56 111 ALA A CA 1
ATOM 865 C C . ALA A 1 111 ? -1.675 13.672 10.581 1.00 68.56 111 ALA A C 1
ATOM 867 O O . ALA A 1 111 ? -0.600 14.269 10.645 1.00 68.56 111 ALA A O 1
ATOM 868 N N . GLY A 1 112 ? -2.385 13.593 9.452 1.00 69.69 112 GLY A N 1
ATOM 869 C CA . GLY A 1 112 ? -1.992 14.160 8.165 1.00 69.69 112 GLY A CA 1
ATOM 870 C C . GLY A 1 112 ? -0.581 13.740 7.752 1.00 69.69 112 GLY A C 1
ATOM 871 O O . GLY A 1 112 ? -0.238 12.557 7.727 1.00 69.69 112 GLY A O 1
ATOM 872 N N . THR A 1 113 ? 0.264 14.733 7.483 1.00 64.19 113 THR A N 1
ATOM 873 C CA . THR A 1 113 ? 1.675 14.563 7.100 1.00 64.19 113 THR A CA 1
ATOM 874 C C . THR A 1 113 ? 2.543 13.932 8.194 1.00 64.19 113 THR A C 1
ATOM 876 O O . THR A 1 113 ? 3.551 13.311 7.868 1.00 64.19 113 THR A O 1
ATOM 879 N N . SER A 1 114 ? 2.147 14.003 9.473 1.00 64.12 114 SER A N 1
ATOM 880 C CA . SER A 1 114 ? 2.868 13.372 10.598 1.00 64.12 114 SER A CA 1
ATOM 881 C C . SER A 1 114 ? 2.591 11.867 10.747 1.00 64.12 114 SER A C 1
ATOM 883 O O . SER A 1 114 ? 2.858 11.263 11.788 1.00 64.12 114 SER A O 1
ATOM 885 N N . LEU A 1 115 ? 2.019 11.238 9.715 1.00 70.88 115 LEU A N 1
ATOM 886 C CA . LEU A 1 115 ? 1.640 9.834 9.737 1.00 70.88 115 LEU A CA 1
ATOM 887 C C . LEU A 1 115 ? 2.859 8.914 9.929 1.00 70.88 115 LEU A C 1
ATOM 889 O O . LEU A 1 115 ? 3.635 8.678 9.006 1.00 70.88 115 LEU A O 1
ATOM 893 N N . LYS A 1 116 ? 2.947 8.327 11.127 1.00 67.56 116 LYS A N 1
ATOM 894 C CA . LYS A 1 116 ? 3.991 7.376 11.547 1.00 67.56 116 LYS A CA 1
ATOM 895 C C . LYS A 1 116 ? 4.045 6.099 10.705 1.00 67.56 116 LYS A C 1
ATOM 897 O O . LYS A 1 116 ? 5.112 5.560 10.437 1.00 67.56 116 LYS A O 1
ATOM 902 N N . ARG A 1 117 ? 2.883 5.592 10.276 1.00 72.38 117 ARG A N 1
ATOM 903 C CA . ARG A 1 117 ? 2.780 4.384 9.444 1.00 72.38 117 ARG A CA 1
ATOM 904 C C . ARG A 1 117 ? 1.848 4.602 8.270 1.00 72.38 117 ARG A C 1
ATOM 906 O O . ARG A 1 117 ? 0.664 4.867 8.456 1.00 72.38 117 ARG A O 1
ATOM 913 N N . LYS A 1 118 ? 2.399 4.455 7.070 1.00 85.69 118 LYS A N 1
ATOM 914 C CA . LYS A 1 118 ? 1.665 4.561 5.813 1.00 85.69 118 LYS A CA 1
ATOM 915 C C . LYS A 1 118 ? 0.754 3.345 5.575 1.00 85.69 118 LYS A C 1
ATOM 917 O O . LYS A 1 118 ? 1.109 2.250 6.025 1.00 85.69 118 LYS A O 1
ATOM 922 N N . PRO A 1 119 ? -0.377 3.507 4.861 1.00 86.88 119 PRO A N 1
ATOM 923 C CA . PRO A 1 119 ? -1.246 2.395 4.474 1.00 86.88 119 PRO A CA 1
ATOM 924 C C . PRO A 1 119 ? -0.493 1.252 3.784 1.00 86.88 119 PRO A C 1
ATOM 926 O O . PRO A 1 119 ? -0.681 0.095 4.139 1.00 86.88 119 PRO A O 1
ATOM 929 N N . SER A 1 120 ? 0.433 1.562 2.884 1.00 88.19 120 SER A N 1
ATOM 930 C CA . SER A 1 120 ? 1.277 0.608 2.168 1.00 88.19 120 SER A CA 1
ATOM 931 C C . SER A 1 120 ? 2.009 -0.327 3.120 1.00 88.19 120 SER A C 1
ATOM 933 O O . SER A 1 120 ? 1.933 -1.537 2.951 1.00 88.19 120 SER A O 1
ATOM 935 N N . ASN A 1 121 ? 2.615 0.200 4.185 1.00 85.31 121 ASN A N 1
ATOM 936 C CA . ASN A 1 121 ? 3.276 -0.610 5.211 1.00 85.31 121 ASN A CA 1
ATOM 937 C C . ASN A 1 121 ? 2.289 -1.471 6.014 1.00 85.31 121 ASN A C 1
ATOM 939 O O . ASN A 1 121 ? 2.596 -2.616 6.330 1.00 85.31 121 ASN A O 1
ATOM 943 N N . ILE A 1 122 ? 1.112 -0.933 6.345 1.00 84.69 122 ILE A N 1
ATOM 944 C CA . ILE A 1 122 ? 0.098 -1.617 7.168 1.00 84.69 122 ILE A CA 1
ATOM 945 C C . ILE A 1 122 ? -0.570 -2.769 6.399 1.00 84.69 122 ILE A C 1
ATOM 947 O O . ILE A 1 122 ? -0.865 -3.816 6.975 1.00 84.69 122 ILE A O 1
ATOM 951 N N . TYR A 1 123 ? -0.823 -2.584 5.103 1.00 89.00 123 TYR A N 1
ATOM 952 C CA . TYR A 1 123 ? -1.560 -3.544 4.278 1.00 89.00 123 TYR A CA 1
ATOM 953 C C . TYR A 1 123 ? -0.645 -4.471 3.476 1.00 89.00 123 TYR A C 1
ATOM 955 O O . TYR A 1 123 ? -1.132 -5.489 2.995 1.00 89.00 123 TYR A O 1
ATOM 963 N N . TRP A 1 124 ? 0.668 -4.206 3.376 1.00 88.69 124 TRP A N 1
ATOM 964 C CA . TRP A 1 124 ? 1.593 -5.042 2.594 1.00 88.69 124 TRP A CA 1
ATOM 965 C C . TRP A 1 124 ? 1.526 -6.525 2.959 1.00 88.69 124 TRP A C 1
ATOM 967 O O . TRP A 1 124 ? 1.506 -7.382 2.076 1.00 88.69 124 TRP A O 1
ATOM 977 N N . ASN A 1 125 ? 1.468 -6.852 4.254 1.00 84.06 125 ASN A N 1
ATOM 978 C CA . ASN A 1 125 ? 1.368 -8.251 4.655 1.00 84.06 125 ASN A CA 1
ATOM 979 C C . ASN A 1 125 ? 0.040 -8.891 4.221 1.00 84.06 125 ASN A C 1
ATOM 981 O O . ASN A 1 125 ? 0.036 -10.001 3.691 1.00 84.06 125 ASN A O 1
ATOM 985 N N . GLY A 1 126 ? -1.077 -8.177 4.372 1.00 85.94 126 GLY A N 1
ATOM 986 C CA . GLY A 1 126 ? -2.378 -8.662 3.914 1.00 85.94 126 GLY A CA 1
ATOM 987 C C . GLY A 1 126 ? -2.468 -8.797 2.396 1.00 85.94 126 GLY A C 1
ATOM 988 O O . GLY A 1 126 ? -3.002 -9.788 1.915 1.00 85.94 126 GLY A O 1
ATOM 989 N N . LEU A 1 127 ? -1.849 -7.890 1.634 1.00 89.25 127 LEU A N 1
ATOM 990 C CA . LEU A 1 127 ? -1.772 -8.000 0.174 1.00 89.25 127 LEU A CA 1
ATOM 991 C C . LEU A 1 127 ? -1.085 -9.298 -0.268 1.00 89.25 127 LEU A C 1
ATOM 993 O O . LEU A 1 127 ? -1.543 -9.942 -1.209 1.00 89.25 127 LEU A O 1
ATOM 997 N N . ARG A 1 128 ? -0.016 -9.698 0.429 1.00 87.81 128 ARG A N 1
ATOM 998 C CA . ARG A 1 128 ? 0.683 -10.969 0.185 1.00 87.81 128 ARG A CA 1
ATOM 999 C C . ARG A 1 128 ? -0.150 -12.166 0.632 1.00 87.81 128 ARG A C 1
ATOM 1001 O O . ARG A 1 128 ? -0.304 -13.113 -0.124 1.00 87.81 128 ARG A O 1
ATOM 1008 N N . THR A 1 129 ? -0.718 -12.099 1.834 1.00 84.75 129 THR A N 1
ATOM 1009 C CA . THR A 1 129 ? -1.462 -13.215 2.437 1.00 84.75 129 THR A CA 1
ATOM 1010 C C . THR A 1 129 ? -2.745 -13.542 1.672 1.00 84.75 129 THR A C 1
ATOM 1012 O O . THR A 1 129 ? -3.083 -14.707 1.503 1.00 84.75 129 THR A O 1
ATOM 1015 N N . TYR A 1 130 ? -3.453 -12.528 1.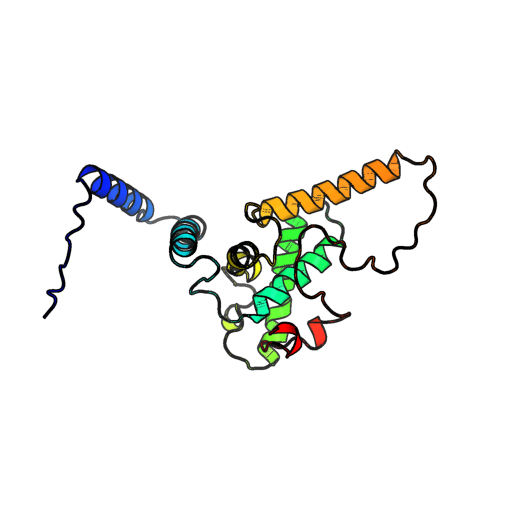171 1.00 86.75 130 TYR A N 1
ATOM 1016 C CA . TYR A 1 130 ? -4.687 -12.711 0.403 1.00 86.75 130 TYR A CA 1
ATOM 1017 C C . TYR A 1 130 ? -4.453 -12.961 -1.089 1.00 86.75 130 TYR A C 1
ATOM 1019 O O . TYR A 1 130 ? -5.407 -13.040 -1.858 1.00 86.75 130 TYR A O 1
ATOM 1027 N N . GLY A 1 131 ? -3.194 -13.077 -1.522 1.00 85.56 131 GLY A N 1
ATOM 1028 C CA . GLY A 1 131 ? -2.850 -13.355 -2.915 1.00 85.56 131 GLY A CA 1
ATOM 1029 C C . GLY A 1 131 ? -3.172 -12.217 -3.887 1.00 85.56 131 GLY A C 1
ATOM 1030 O O . GLY A 1 131 ? -3.100 -12.426 -5.097 1.00 85.56 131 GLY A O 1
ATOM 1031 N N . ILE A 1 132 ? -3.495 -11.020 -3.382 1.00 88.44 132 ILE A N 1
ATOM 1032 C CA . ILE A 1 132 ? -3.637 -9.795 -4.185 1.00 88.44 132 ILE A CA 1
ATOM 1033 C C . ILE A 1 132 ? -2.288 -9.437 -4.814 1.00 88.44 132 ILE A C 1
ATOM 1035 O O . ILE A 1 132 ? -2.214 -9.009 -5.966 1.00 88.44 132 ILE A O 1
ATOM 1039 N N . PHE A 1 133 ? -1.210 -9.651 -4.065 1.00 89.06 133 PHE A N 1
ATOM 1040 C CA . PHE A 1 133 ? 0.154 -9.575 -4.552 1.00 89.06 133 PHE A CA 1
ATOM 1041 C C . PHE A 1 133 ? 0.713 -10.986 -4.757 1.00 89.06 133 PHE A C 1
ATOM 1043 O O . PHE A 1 133 ? 0.726 -11.798 -3.836 1.00 89.06 133 PHE A O 1
ATOM 1050 N N . ARG A 1 134 ? 1.202 -11.280 -5.965 1.00 85.50 134 ARG A N 1
ATOM 1051 C CA . ARG A 1 134 ? 1.561 -12.642 -6.399 1.00 85.50 134 ARG A CA 1
ATOM 1052 C C . ARG A 1 134 ? 2.834 -13.204 -5.759 1.00 85.50 134 ARG A C 1
ATOM 1054 O O . ARG A 1 134 ? 3.063 -14.405 -5.840 1.00 85.50 134 ARG A O 1
ATOM 1061 N N . HIS A 1 135 ? 3.683 -12.363 -5.166 1.00 81.62 135 HIS A N 1
ATOM 1062 C CA . HIS A 1 135 ? 4.969 -12.791 -4.604 1.00 81.62 135 HIS A CA 1
ATOM 1063 C C . HIS A 1 135 ? 4.974 -12.691 -3.075 1.00 81.62 135 HIS A C 1
ATOM 1065 O O . HIS A 1 135 ? 5.347 -11.673 -2.494 1.00 81.62 135 HIS A O 1
ATOM 1071 N N . GLU A 1 136 ? 4.607 -13.782 -2.411 1.00 74.06 136 GLU A N 1
ATOM 1072 C CA . GLU A 1 136 ? 4.388 -13.843 -0.959 1.00 74.06 136 GLU A CA 1
ATOM 1073 C C . GLU A 1 136 ? 5.612 -13.464 -0.107 1.00 74.06 136 GLU A C 1
ATOM 1075 O O . GLU A 1 136 ? 5.469 -12.976 1.013 1.00 74.06 136 GLU A O 1
ATOM 1080 N N . SER A 1 137 ? 6.832 -13.628 -0.621 1.00 75.44 137 SER A N 1
ATOM 1081 C CA . SER A 1 137 ? 8.076 -13.347 0.112 1.00 75.44 137 SER A CA 1
ATOM 1082 C C . SER A 1 137 ? 8.684 -11.970 -0.173 1.00 75.44 137 SER A C 1
ATOM 1084 O O . SER A 1 137 ? 9.661 -11.581 0.474 1.00 75.44 137 SER A O 1
ATOM 1086 N N . LEU A 1 138 ? 8.136 -11.202 -1.122 1.00 80.31 138 LEU A N 1
ATOM 1087 C CA . LEU A 1 138 ? 8.735 -9.927 -1.512 1.00 80.31 138 LEU A CA 1
ATOM 1088 C C . LEU A 1 138 ? 8.304 -8.813 -0.553 1.00 80.31 138 LEU A C 1
ATOM 1090 O O . LEU A 1 138 ? 7.120 -8.522 -0.396 1.00 80.31 138 LEU A O 1
ATOM 1094 N N . SER A 1 139 ? 9.270 -8.150 0.080 1.00 84.12 139 SER A N 1
ATOM 1095 C CA . SER A 1 139 ? 9.005 -6.931 0.851 1.00 84.12 139 SER A CA 1
ATOM 1096 C C . SER A 1 139 ? 8.704 -5.749 -0.074 1.00 84.12 139 SER A C 1
ATOM 1098 O O . SER A 1 139 ? 9.170 -5.725 -1.213 1.00 84.12 139 SER A O 1
ATOM 1100 N N . LEU A 1 140 ? 8.005 -4.727 0.429 1.00 86.25 140 LEU A N 1
ATOM 1101 C CA . LEU A 1 140 ? 7.709 -3.500 -0.324 1.00 86.25 140 LEU A CA 1
ATOM 1102 C C . LEU A 1 140 ? 8.986 -2.838 -0.878 1.00 86.25 140 LEU A C 1
ATOM 1104 O O . LEU A 1 140 ? 9.035 -2.395 -2.024 1.00 86.25 140 LEU A O 1
ATOM 1108 N N . THR A 1 141 ? 10.070 -2.841 -0.098 1.00 85.38 141 THR A N 1
ATOM 1109 C CA . THR A 1 141 ? 11.373 -2.328 -0.542 1.00 85.38 141 THR A CA 1
ATOM 1110 C C . THR A 1 141 ? 11.982 -3.170 -1.663 1.00 85.38 141 THR A C 1
ATOM 1112 O O . THR A 1 141 ? 12.537 -2.624 -2.616 1.00 85.38 141 THR A O 1
ATOM 1115 N N . ASN A 1 142 ? 11.893 -4.499 -1.574 1.00 82.19 142 ASN A N 1
ATOM 1116 C CA . ASN A 1 142 ? 12.403 -5.380 -2.626 1.00 82.19 142 ASN A CA 1
ATOM 1117 C C . ASN A 1 142 ? 11.537 -5.318 -3.887 1.00 82.19 142 ASN A C 1
ATOM 1119 O O . ASN A 1 142 ? 12.077 -5.405 -4.986 1.00 82.19 142 ASN A O 1
ATOM 1123 N N . TYR A 1 143 ? 10.233 -5.093 -3.736 1.00 87.88 143 TYR A N 1
ATOM 1124 C CA . TYR A 1 143 ? 9.331 -4.779 -4.834 1.00 87.88 143 TYR A CA 1
ATOM 1125 C C . TYR A 1 143 ? 9.779 -3.508 -5.572 1.00 87.88 143 TYR A C 1
ATOM 1127 O O . TYR A 1 143 ? 9.999 -3.563 -6.779 1.00 87.88 143 TYR A O 1
ATOM 1135 N N . ALA A 1 144 ? 10.042 -2.402 -4.865 1.00 87.88 144 ALA A N 1
ATOM 1136 C CA . ALA A 1 144 ? 10.513 -1.165 -5.498 1.00 87.88 144 ALA A CA 1
ATOM 1137 C C . ALA A 1 144 ? 11.831 -1.373 -6.270 1.00 87.88 144 ALA A C 1
ATOM 1139 O O . ALA A 1 144 ? 11.994 -0.893 -7.392 1.00 87.88 144 ALA A O 1
ATOM 1140 N N . LYS A 1 145 ? 12.756 -2.163 -5.707 1.00 85.00 145 LYS A N 1
ATOM 1141 C CA . LYS A 1 145 ? 14.002 -2.558 -6.386 1.00 85.00 145 LYS A CA 1
ATOM 1142 C C . LYS A 1 145 ? 13.748 -3.421 -7.623 1.00 85.00 145 LYS A C 1
ATOM 1144 O O . LYS A 1 145 ? 14.444 -3.255 -8.621 1.00 85.00 145 LYS A O 1
ATOM 1149 N N . ALA A 1 146 ? 12.790 -4.344 -7.566 1.00 85.00 146 ALA A N 1
ATOM 1150 C CA . ALA A 1 146 ? 12.428 -5.197 -8.694 1.00 85.00 146 ALA A CA 1
ATOM 1151 C C . ALA A 1 146 ? 11.832 -4.372 -9.843 1.00 85.00 146 ALA A C 1
ATOM 1153 O O . ALA A 1 146 ? 12.321 -4.475 -10.967 1.00 85.00 146 ALA A O 1
ATOM 1154 N N . VAL A 1 147 ? 10.869 -3.491 -9.550 1.00 86.69 147 VAL A N 1
ATOM 1155 C CA . VAL A 1 147 ? 10.271 -2.568 -10.532 1.00 86.69 147 VAL A CA 1
ATOM 1156 C C . VAL A 1 147 ? 11.349 -1.704 -11.186 1.00 86.69 147 VAL A C 1
ATOM 1158 O O . VAL A 1 147 ? 11.428 -1.633 -12.414 1.00 86.69 147 VAL A O 1
ATOM 1161 N N . PHE A 1 148 ? 12.240 -1.119 -10.382 1.00 86.44 148 PHE A N 1
ATOM 1162 C CA . PHE A 1 148 ? 13.362 -0.327 -10.881 1.00 86.44 148 PHE A CA 1
ATOM 1163 C C . PHE A 1 148 ? 14.269 -1.131 -11.830 1.00 86.44 148 PHE A C 1
ATOM 1165 O O . PHE A 1 148 ? 14.558 -0.687 -12.942 1.00 86.44 148 PHE A O 1
ATOM 1172 N N . ARG A 1 149 ? 14.672 -2.348 -11.437 1.00 83.56 149 ARG A N 1
ATOM 1173 C CA . ARG A 1 149 ? 15.512 -3.233 -12.266 1.00 83.56 149 ARG A CA 1
ATOM 1174 C C . ARG A 1 149 ? 14.834 -3.625 -13.575 1.00 83.56 149 ARG A C 1
ATOM 1176 O O . ARG A 1 149 ? 15.493 -3.634 -14.608 1.00 83.56 149 ARG A O 1
ATOM 1183 N N . MET A 1 150 ? 13.540 -3.941 -13.548 1.00 82.62 150 MET A N 1
ATOM 1184 C CA . MET A 1 150 ? 12.787 -4.315 -14.750 1.00 82.62 150 MET A CA 1
ATOM 1185 C C . MET A 1 150 ? 12.736 -3.166 -15.759 1.00 82.62 150 MET A C 1
ATOM 1187 O O . MET A 1 150 ? 12.931 -3.391 -16.953 1.00 82.62 150 MET A O 1
ATOM 1191 N N . LYS A 1 151 ? 12.535 -1.931 -15.286 1.00 81.44 151 LYS A N 1
ATOM 1192 C CA . LYS A 1 151 ? 12.531 -0.734 -16.137 1.00 81.44 151 LYS A CA 1
ATOM 1193 C C . LYS A 1 151 ? 13.905 -0.448 -16.723 1.00 81.44 151 LYS A C 1
ATOM 1195 O O . LYS A 1 151 ? 14.019 -0.315 -17.937 1.00 81.44 151 LYS A O 1
ATOM 1200 N N . HIS A 1 152 ? 14.936 -0.447 -15.884 1.00 76.75 152 HIS A N 1
ATOM 1201 C CA . HIS A 1 152 ? 16.306 -0.216 -16.330 1.00 76.75 152 HIS A CA 1
ATOM 1202 C C . HIS A 1 152 ? 16.764 -1.287 -17.333 1.00 76.75 152 HIS A C 1
ATOM 1204 O O . HIS A 1 152 ? 17.411 -0.980 -18.328 1.00 76.75 152 HIS A O 1
ATOM 1210 N N . ASN A 1 153 ? 16.397 -2.555 -17.121 1.00 74.44 153 ASN A N 1
ATOM 1211 C CA . ASN A 1 153 ? 16.713 -3.624 -18.066 1.00 74.44 153 ASN A CA 1
ATOM 1212 C C . ASN A 1 153 ? 15.971 -3.449 -19.401 1.00 74.44 153 ASN A C 1
ATOM 1214 O O . ASN A 1 153 ? 16.576 -3.599 -20.456 1.00 74.44 153 ASN A O 1
ATOM 1218 N N . LYS A 1 154 ? 14.684 -3.075 -19.375 1.00 75.69 154 LYS A N 1
ATOM 1219 C CA . LYS A 1 154 ? 13.919 -2.769 -20.596 1.00 75.69 154 LYS A CA 1
ATOM 1220 C C . LYS A 1 154 ? 14.551 -1.623 -21.393 1.00 75.69 154 LYS A C 1
ATOM 1222 O O . LYS A 1 154 ? 14.573 -1.677 -22.616 1.00 75.69 154 LYS A O 1
ATOM 1227 N N . GLU A 1 155 ? 15.090 -0.610 -20.718 1.00 68.69 155 GLU A N 1
ATOM 1228 C CA . GLU A 1 155 ? 15.798 0.501 -21.365 1.00 68.69 155 GLU A CA 1
ATOM 1229 C C . GLU A 1 155 ? 17.115 0.059 -22.009 1.00 68.69 155 GLU A C 1
ATOM 1231 O O . GLU A 1 155 ? 17.374 0.423 -23.154 1.00 68.69 155 GLU A O 1
ATOM 1236 N N . LEU A 1 156 ? 17.917 -0.764 -21.324 1.00 67.12 156 LEU A N 1
ATOM 1237 C CA . LEU A 1 156 ? 19.135 -1.337 -21.905 1.00 67.12 156 LEU A CA 1
ATOM 1238 C C . LEU A 1 156 ? 18.810 -2.186 -23.140 1.00 67.12 156 LEU A C 1
ATOM 1240 O O . LEU A 1 156 ? 19.440 -2.016 -24.179 1.00 67.12 156 LEU A O 1
ATOM 1244 N N . VAL A 1 157 ? 17.787 -3.040 -23.062 1.00 68.94 157 VAL A N 1
ATOM 1245 C CA . VAL A 1 157 ? 17.338 -3.856 -24.200 1.00 68.94 157 VAL A CA 1
ATOM 1246 C C . VAL A 1 157 ? 16.854 -2.979 -25.358 1.00 68.94 157 VAL A C 1
ATOM 1248 O O . VAL A 1 157 ? 17.240 -3.229 -26.490 1.00 68.94 157 VAL A O 1
ATOM 1251 N N . ASN A 1 158 ? 16.094 -1.912 -25.100 1.00 70.25 158 ASN A N 1
ATOM 1252 C CA . ASN A 1 158 ? 15.662 -0.987 -26.155 1.00 70.25 158 ASN A CA 1
ATOM 1253 C C . ASN A 1 158 ? 16.818 -0.162 -26.751 1.00 70.25 158 ASN A C 1
ATOM 1255 O O . ASN A 1 158 ? 16.774 0.184 -27.926 1.00 70.25 158 ASN A O 1
ATOM 1259 N N . THR A 1 159 ? 17.835 0.179 -25.955 1.00 67.44 159 THR A N 1
ATOM 1260 C CA . THR A 1 159 ? 18.970 1.010 -26.397 1.00 67.44 159 THR A CA 1
ATOM 1261 C C . THR A 1 159 ? 19.986 0.201 -27.208 1.00 67.44 159 THR A C 1
ATOM 1263 O O . THR A 1 159 ? 20.594 0.738 -28.129 1.00 67.44 159 THR A O 1
ATOM 1266 N N . TYR A 1 160 ? 20.166 -1.084 -26.883 1.00 59.16 160 TYR A N 1
ATOM 1267 C CA . TYR A 1 160 ? 21.144 -1.968 -27.530 1.00 59.16 160 TYR A CA 1
ATOM 1268 C C . TYR A 1 160 ? 20.533 -2.969 -28.526 1.00 59.16 160 TYR A C 1
ATOM 1270 O O . TYR A 1 160 ? 21.264 -3.533 -29.332 1.00 59.16 160 TYR A O 1
ATOM 1278 N N . GLY A 1 161 ? 19.222 -3.213 -28.482 1.00 54.22 161 GLY A N 1
ATOM 1279 C CA . GLY A 1 161 ? 18.526 -4.250 -29.252 1.00 54.22 161 GLY A CA 1
ATOM 1280 C C . GLY A 1 161 ? 17.729 -3.721 -30.439 1.00 54.22 161 GLY A C 1
ATOM 1281 O O . GLY A 1 161 ? 16.605 -4.168 -30.653 1.00 54.22 161 GLY A O 1
ATOM 1282 N N . ASN A 1 162 ? 18.274 -2.766 -31.194 1.00 52.62 162 ASN A N 1
ATOM 1283 C CA . ASN A 1 162 ? 17.640 -2.298 -32.426 1.00 52.62 162 ASN A CA 1
ATOM 1284 C C . ASN A 1 162 ? 17.977 -3.233 -33.604 1.00 52.62 162 ASN A C 1
ATOM 1286 O O . ASN A 1 162 ? 18.666 -2.836 -34.535 1.00 52.62 162 ASN A O 1
ATOM 1290 N N . GLU A 1 163 ? 17.507 -4.480 -33.533 1.00 44.81 163 GLU A N 1
ATOM 1291 C CA . GLU A 1 163 ? 17.315 -5.359 -34.690 1.00 44.81 163 GLU A CA 1
ATOM 1292 C C . GLU A 1 163 ? 15.932 -6.019 -34.550 1.00 44.81 163 GLU A C 1
ATOM 1294 O O . GLU A 1 163 ? 15.712 -6.882 -33.701 1.00 44.81 163 GLU A O 1
ATOM 1299 N N . GLU A 1 164 ? 14.994 -5.488 -35.339 1.00 49.66 164 GLU A N 1
ATOM 1300 C CA . GLU A 1 164 ? 13.700 -6.038 -35.766 1.00 49.66 164 GLU A CA 1
ATOM 1301 C C . GLU A 1 164 ? 12.939 -6.945 -34.783 1.00 49.66 164 GLU A C 1
ATOM 1303 O O . GLU A 1 164 ? 13.159 -8.156 -34.726 1.00 49.66 164 GLU A O 1
ATOM 1308 N N . ARG A 1 165 ? 11.900 -6.395 -34.133 1.00 41.53 165 ARG A N 1
ATOM 1309 C CA . ARG A 1 165 ? 10.664 -7.156 -33.886 1.00 41.53 165 ARG A CA 1
ATOM 1310 C C . ARG A 1 165 ? 9.428 -6.319 -34.173 1.00 41.53 165 ARG A C 1
ATOM 1312 O O . ARG A 1 165 ? 9.267 -5.220 -33.652 1.00 41.53 165 ARG A O 1
ATOM 1319 N N . ASP A 1 166 ? 8.621 -6.929 -35.024 1.00 40.59 166 ASP A N 1
ATOM 1320 C CA . ASP A 1 166 ? 7.351 -6.519 -35.596 1.00 40.59 166 ASP A CA 1
ATOM 1321 C C . ASP A 1 166 ? 6.300 -6.163 -34.534 1.00 40.59 166 ASP A C 1
ATOM 1323 O O . ASP A 1 166 ? 6.270 -6.737 -33.437 1.00 40.59 166 ASP A O 1
ATOM 1327 N N . ASP A 1 167 ? 5.435 -5.218 -34.890 1.00 55.41 167 ASP A N 1
ATOM 1328 C CA . ASP A 1 167 ? 4.323 -4.742 -34.077 1.00 55.41 167 ASP A CA 1
ATOM 1329 C C . ASP A 1 167 ? 3.420 -5.909 -33.657 1.00 55.41 167 ASP A C 1
ATOM 1331 O O . ASP A 1 167 ? 2.839 -6.619 -34.477 1.00 55.41 167 ASP A O 1
ATOM 1335 N N . THR A 1 168 ? 3.226 -6.079 -32.349 1.00 39.91 168 THR A N 1
ATOM 1336 C CA . THR A 1 168 ? 2.022 -6.740 -31.839 1.00 39.91 168 THR A CA 1
ATOM 1337 C C . THR A 1 168 ? 1.313 -5.782 -30.896 1.00 39.91 168 THR A C 1
ATOM 1339 O O . THR A 1 168 ? 1.758 -5.510 -29.781 1.00 39.91 168 THR A O 1
ATOM 1342 N N . ASP A 1 169 ? 0.215 -5.248 -31.423 1.00 47.75 169 ASP A N 1
ATOM 1343 C CA . ASP A 1 169 ? -0.809 -4.424 -30.793 1.00 47.75 169 ASP A CA 1
ATOM 1344 C C . ASP A 1 169 ? -1.110 -4.930 -29.364 1.00 47.75 169 ASP A C 1
ATOM 1346 O O . ASP A 1 169 ? -1.741 -5.970 -29.183 1.00 47.75 169 ASP A O 1
ATOM 1350 N N . ASN A 1 170 ? -0.655 -4.211 -28.330 1.00 41.97 170 ASN A N 1
ATOM 1351 C CA . ASN A 1 170 ? -1.143 -4.410 -26.964 1.00 41.97 170 ASN A CA 1
ATOM 1352 C C . ASN A 1 170 ? -1.938 -3.178 -26.534 1.00 41.97 170 ASN A C 1
ATOM 1354 O O . ASN A 1 170 ? -1.448 -2.305 -25.812 1.00 41.97 170 ASN A O 1
ATOM 1358 N N . LYS A 1 171 ? -3.189 -3.118 -26.994 1.00 39.91 171 LYS A N 1
ATOM 1359 C CA . LYS A 1 171 ? -4.184 -2.124 -26.571 1.00 39.91 171 LYS A CA 1
ATOM 1360 C C . LYS A 1 171 ? -4.710 -2.326 -25.140 1.00 39.91 171 LYS A C 1
ATOM 1362 O O . LYS A 1 171 ? -5.614 -1.603 -24.753 1.00 39.91 171 LYS A O 1
ATOM 1367 N N . ASP A 1 172 ? -4.065 -3.171 -24.327 1.00 36.31 172 ASP A N 1
ATOM 1368 C CA . ASP A 1 172 ? -4.287 -3.296 -22.874 1.00 36.31 172 ASP A CA 1
ATOM 1369 C C . ASP A 1 172 ? -3.028 -2.948 -22.043 1.00 36.31 172 ASP A C 1
ATOM 1371 O O . ASP A 1 172 ? -2.768 -3.480 -20.962 1.00 36.31 172 ASP A O 1
ATOM 1375 N N . GLY A 1 173 ? -2.211 -2.008 -22.527 1.00 37.59 173 GLY A N 1
ATOM 1376 C CA . GLY A 1 173 ? -0.942 -1.594 -21.909 1.00 37.59 173 GLY A CA 1
ATOM 1377 C C . GLY A 1 173 ? -1.023 -0.858 -20.558 1.00 37.59 173 GLY A C 1
ATOM 1378 O O . GLY A 1 173 ? -0.011 -0.318 -20.107 1.00 37.59 173 GLY A O 1
ATOM 1379 N N . ALA A 1 174 ? -2.181 -0.795 -19.895 1.00 43.91 174 ALA A N 1
ATOM 1380 C CA . ALA A 1 174 ? -2.344 0.013 -18.686 1.00 43.91 174 ALA A CA 1
ATOM 1381 C C . ALA A 1 174 ? -1.945 -0.705 -17.385 1.00 43.91 174 ALA A C 1
ATOM 1383 O O . ALA A 1 174 ? -1.593 -0.022 -16.430 1.00 43.91 174 ALA A O 1
ATOM 1384 N N . TYR A 1 175 ? -1.949 -2.037 -17.316 1.00 46.12 175 TYR A N 1
ATOM 1385 C CA . TYR A 1 175 ? -1.645 -2.767 -16.078 1.00 46.12 175 TYR A CA 1
ATOM 1386 C C . TYR A 1 175 ? -0.933 -4.074 -16.405 1.00 46.12 175 TYR A C 1
ATOM 1388 O O . TYR A 1 175 ? -1.5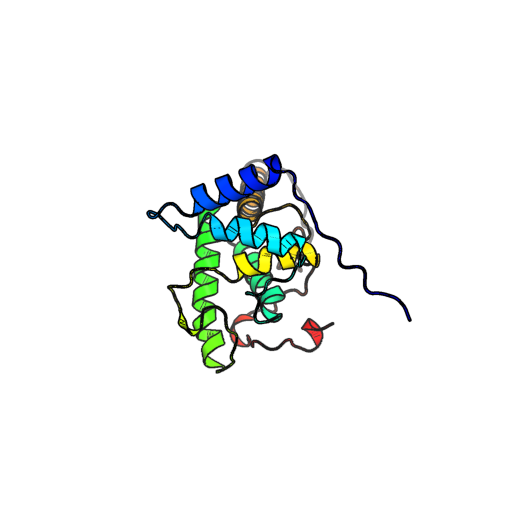22 -5.150 -16.396 1.00 46.12 175 TYR A O 1
ATOM 1396 N N . SER A 1 176 ? 0.350 -3.986 -16.753 1.00 45.62 176 SER A N 1
ATOM 1397 C CA . SER A 1 176 ? 1.153 -5.140 -17.172 1.00 45.62 176 SER A CA 1
ATOM 1398 C C . SER A 1 176 ? 1.518 -6.073 -15.997 1.00 45.62 176 SER A C 1
ATOM 1400 O O . SER A 1 176 ? 2.681 -6.225 -15.643 1.00 45.62 176 SER A O 1
ATOM 1402 N N . GLY A 1 177 ? 0.521 -6.725 -15.400 1.00 54.38 177 GLY A N 1
ATOM 1403 C CA . GLY A 1 177 ? 0.400 -8.187 -15.369 1.00 54.38 177 GLY A CA 1
ATOM 1404 C C . GLY A 1 177 ? 1.384 -9.077 -14.597 1.00 54.38 177 GLY A C 1
ATOM 1405 O O . GLY A 1 177 ? 1.161 -10.289 -14.619 1.00 54.38 177 GLY A O 1
ATOM 1406 N N . THR A 1 178 ? 2.425 -8.584 -13.915 1.00 69.12 178 THR A N 1
ATOM 1407 C CA . THR A 1 178 ? 3.373 -9.484 -13.210 1.00 69.12 178 THR A CA 1
ATOM 1408 C C . THR A 1 178 ? 3.151 -9.593 -11.709 1.00 69.12 178 THR A C 1
ATOM 1410 O O . THR A 1 178 ? 3.232 -10.693 -11.171 1.00 69.12 178 THR A O 1
ATOM 1413 N N . PHE A 1 179 ? 2.847 -8.492 -11.025 1.00 83.06 179 PHE A N 1
ATOM 1414 C CA . PHE A 1 179 ? 2.857 -8.463 -9.558 1.00 83.06 179 PHE A CA 1
ATOM 1415 C C . PHE A 1 179 ? 1.483 -8.642 -8.909 1.00 83.06 179 PHE A C 1
ATOM 1417 O O . PHE A 1 179 ? 1.405 -9.111 -7.775 1.00 83.06 179 PHE A O 1
ATOM 1424 N N . TRP A 1 180 ? 0.406 -8.311 -9.622 1.00 88.94 180 TRP A N 1
ATOM 1425 C CA . TRP A 1 180 ? -0.910 -8.103 -9.020 1.00 88.94 180 TRP A CA 1
ATOM 1426 C C . TRP A 1 180 ? -1.970 -9.079 -9.538 1.00 88.94 180 TRP A C 1
ATOM 1428 O O . TRP A 1 180 ? -1.984 -9.478 -10.708 1.00 88.94 180 TRP A O 1
ATOM 1438 N N . LYS A 1 181 ? -2.865 -9.481 -8.641 1.00 85.69 181 LYS A N 1
ATOM 1439 C CA . LYS A 1 181 ? -4.068 -10.276 -8.895 1.00 85.69 181 LYS A CA 1
ATOM 1440 C C . LYS A 1 181 ? -5.239 -9.597 -8.171 1.00 85.69 181 LYS A C 1
ATOM 1442 O O . LYS A 1 181 ? -5.755 -10.103 -7.182 1.00 85.69 181 LYS A O 1
ATOM 1447 N N . CYS A 1 182 ? -5.613 -8.415 -8.647 1.00 82.88 182 CYS A N 1
ATOM 1448 C CA . CYS A 1 182 ? -6.783 -7.672 -8.185 1.00 82.88 182 CYS A CA 1
ATOM 1449 C C . CYS A 1 182 ? -7.471 -6.981 -9.360 1.00 82.88 182 CYS A C 1
ATOM 1451 O O . CYS A 1 182 ? -6.926 -6.940 -10.467 1.00 82.88 182 CYS A O 1
ATOM 1453 N N . ILE A 1 183 ? -8.656 -6.437 -9.087 1.00 83.38 183 ILE A N 1
ATOM 1454 C CA . ILE A 1 183 ? -9.377 -5.543 -9.994 1.00 83.38 183 ILE A CA 1
ATOM 1455 C C . ILE A 1 183 ? -8.442 -4.397 -10.393 1.00 83.38 183 ILE A C 1
ATOM 1457 O O . ILE A 1 183 ? -7.572 -3.997 -9.619 1.00 83.38 183 ILE A O 1
ATOM 1461 N N . LEU A 1 184 ? -8.560 -3.925 -11.629 1.00 83.50 184 LEU A N 1
ATOM 1462 C CA . LEU A 1 184 ? -7.714 -2.860 -12.152 1.00 83.50 184 LEU A CA 1
ATOM 1463 C C . LEU A 1 184 ? -8.391 -1.502 -11.929 1.00 83.50 184 LEU A C 1
ATOM 1465 O O . LEU A 1 184 ? -9.606 -1.407 -12.100 1.00 83.50 184 LEU A O 1
ATOM 1469 N N . PRO A 1 185 ? -7.638 -0.445 -11.576 1.00 82.88 185 PRO A N 1
ATOM 1470 C CA . PRO A 1 185 ? -8.231 0.866 -11.370 1.00 82.88 185 PRO A CA 1
ATOM 1471 C C . PRO A 1 185 ? -8.783 1.450 -12.672 1.00 82.88 185 PRO A C 1
ATOM 1473 O O . PRO A 1 185 ? -8.114 1.444 -13.713 1.00 82.88 185 PRO A O 1
ATOM 1476 N N . GLU A 1 186 ? -9.970 2.045 -12.591 1.00 81.12 186 GLU A N 1
ATOM 1477 C CA . GLU A 1 186 ? -10.517 2.875 -13.662 1.00 81.12 186 GLU A CA 1
ATOM 1478 C C . GLU A 1 186 ? -9.696 4.160 -13.859 1.00 81.12 186 GLU A C 1
ATOM 1480 O O . GLU A 1 186 ? -8.983 4.636 -12.965 1.00 81.12 186 GLU A O 1
ATOM 1485 N N . SER A 1 187 ? -9.810 4.761 -15.046 1.00 78.25 187 SER A N 1
ATOM 1486 C CA . SER A 1 187 ? -9.176 6.050 -15.324 1.00 78.25 187 SER A CA 1
ATOM 1487 C C . SER A 1 187 ? -9.727 7.121 -14.381 1.00 78.25 187 SER A C 1
ATOM 1489 O O . SER A 1 187 ? -10.923 7.396 -14.367 1.00 78.25 187 SER A O 1
ATOM 1491 N N . GLY A 1 188 ? -8.850 7.744 -13.592 1.00 79.56 188 GLY A N 1
ATOM 1492 C CA . GLY A 1 188 ? -9.246 8.794 -12.655 1.00 79.56 188 GLY A CA 1
ATOM 1493 C C . GLY A 1 188 ? -9.902 8.300 -11.361 1.00 79.56 188 GLY A C 1
ATOM 1494 O O . GLY A 1 188 ? -10.519 9.122 -10.685 1.00 79.56 188 GLY A O 1
ATOM 1495 N N . TRP A 1 189 ? -9.717 7.029 -10.975 1.00 84.38 189 TRP A N 1
ATOM 1496 C CA . TRP A 1 189 ? -10.279 6.400 -9.761 1.00 84.38 189 TRP A CA 1
ATOM 1497 C C . TRP A 1 189 ? -10.140 7.215 -8.459 1.00 84.38 189 TRP A C 1
ATOM 1499 O O . TRP A 1 189 ? -10.941 7.050 -7.543 1.00 84.38 189 TRP A O 1
ATOM 1509 N N . LYS A 1 190 ? -9.157 8.122 -8.367 1.00 85.38 190 LYS A N 1
ATOM 1510 C CA . LYS A 1 190 ? -8.946 9.011 -7.210 1.00 85.38 190 LYS A CA 1
ATOM 1511 C C . LYS A 1 190 ? -10.064 10.042 -7.003 1.00 85.38 190 LYS A C 1
ATOM 1513 O O . LYS A 1 190 ? -10.268 10.465 -5.873 1.00 85.38 190 LYS A O 1
ATOM 1518 N N . HIS A 1 191 ? -10.769 10.455 -8.061 1.00 79.75 191 HIS A N 1
ATOM 1519 C CA . HIS A 1 191 ? -11.781 11.521 -7.981 1.00 79.75 191 HIS A CA 1
ATOM 1520 C C . HIS A 1 191 ? -13.080 11.063 -7.311 1.00 79.75 191 HIS A C 1
ATOM 1522 O O . HIS A 1 191 ? -13.717 11.850 -6.623 1.00 79.75 191 HIS A O 1
ATOM 1528 N N . ASN A 1 192 ? -13.443 9.789 -7.482 1.00 73.06 192 ASN A N 1
ATOM 1529 C CA . ASN A 1 192 ? -14.647 9.184 -6.904 1.00 73.06 192 ASN A CA 1
ATOM 1530 C C . ASN A 1 192 ? -14.289 8.196 -5.780 1.00 73.06 192 ASN A C 1
ATOM 1532 O O . ASN A 1 192 ? -14.990 7.208 -5.554 1.00 73.06 192 ASN A O 1
ATOM 1536 N N . LEU A 1 193 ? -13.143 8.403 -5.126 1.00 82.00 193 LEU A N 1
ATOM 1537 C CA . LEU A 1 193 ? -12.619 7.455 -4.157 1.00 82.00 193 LEU A CA 1
ATOM 1538 C C . LEU A 1 193 ? -13.373 7.556 -2.829 1.00 82.00 193 LEU A C 1
ATOM 1540 O O . LEU A 1 193 ? -13.135 8.483 -2.061 1.00 82.00 193 LEU A O 1
ATOM 1544 N N . SER A 1 194 ? -14.170 6.530 -2.523 1.00 83.12 194 SER A N 1
ATOM 1545 C CA . SER A 1 194 ? -14.803 6.372 -1.212 1.00 83.12 194 SER A CA 1
ATOM 1546 C C . SER A 1 194 ? -14.195 5.249 -0.378 1.00 83.12 194 SER A C 1
ATOM 1548 O O . SER A 1 194 ? -13.636 4.288 -0.906 1.00 83.12 194 SER A O 1
ATOM 1550 N N . MET A 1 195 ? -14.345 5.346 0.947 1.00 85.38 195 MET A N 1
ATOM 1551 C CA . MET A 1 195 ? -13.944 4.300 1.900 1.00 85.38 195 MET A CA 1
ATOM 1552 C C . MET A 1 195 ? -14.824 3.044 1.888 1.00 85.38 195 MET A C 1
ATOM 1554 O O . MET A 1 195 ? -14.474 2.051 2.532 1.00 85.38 195 MET A O 1
ATOM 1558 N N . GLU A 1 196 ? -15.955 3.080 1.191 1.00 85.00 196 GLU A N 1
ATOM 1559 C CA . GLU A 1 196 ? -16.808 1.911 0.983 1.00 85.00 196 GLU A CA 1
ATOM 1560 C C . GLU A 1 196 ? -16.360 1.116 -0.242 1.00 85.00 196 GLU A C 1
ATOM 1562 O O . GLU A 1 196 ? -15.894 1.672 -1.243 1.00 85.00 196 GLU A O 1
ATOM 1567 N N . LEU A 1 197 ? -16.480 -0.207 -0.127 1.00 82.25 197 LEU A N 1
ATOM 1568 C CA . LEU A 1 197 ? -16.293 -1.097 -1.263 1.00 82.25 197 LEU A CA 1
ATOM 1569 C C . LEU A 1 197 ? -17.506 -0.961 -2.185 1.00 82.25 197 LEU A C 1
ATOM 1571 O O . LEU A 1 197 ? -18.644 -0.966 -1.711 1.00 82.25 197 LEU A O 1
ATOM 1575 N N . SER A 1 198 ? -17.263 -0.839 -3.486 1.00 83.00 198 SER A N 1
ATOM 1576 C CA . SER A 1 198 ? -18.318 -1.013 -4.480 1.00 83.00 198 SER A CA 1
ATOM 1577 C C . SER A 1 198 ? -18.757 -2.482 -4.531 1.00 83.00 198 SER A C 1
ATOM 1579 O O . SER A 1 198 ? -18.103 -3.367 -3.976 1.00 83.00 198 SER A O 1
ATOM 1581 N N . TYR A 1 199 ? -19.878 -2.751 -5.202 1.00 81.62 199 TYR A N 1
ATOM 1582 C CA . TYR A 1 199 ? -20.371 -4.119 -5.374 1.00 81.62 199 TYR A CA 1
ATOM 1583 C C . TYR A 1 199 ? -19.336 -5.027 -6.058 1.00 81.62 199 TYR A C 1
ATOM 1585 O O . TYR A 1 199 ? -19.111 -6.148 -5.600 1.00 81.62 199 TYR A O 1
ATOM 1593 N N . ASP A 1 200 ? -18.671 -4.506 -7.091 1.00 81.19 200 ASP A N 1
ATOM 1594 C CA . ASP A 1 200 ? -17.653 -5.229 -7.857 1.00 81.19 200 ASP A CA 1
ATOM 1595 C C . ASP A 1 200 ? -16.375 -5.462 -7.047 1.00 81.19 200 ASP A C 1
ATOM 1597 O O . ASP A 1 200 ? -15.706 -6.469 -7.220 1.00 81.19 200 ASP A O 1
ATOM 1601 N N . GLU A 1 201 ? -16.041 -4.554 -6.130 1.00 82.44 201 GLU A N 1
ATOM 1602 C CA . GLU A 1 201 ? -14.873 -4.671 -5.253 1.00 82.44 201 GLU A CA 1
ATOM 1603 C C . GLU A 1 201 ? -15.054 -5.672 -4.105 1.00 82.44 201 GLU A C 1
ATOM 1605 O O . GLU A 1 201 ? -14.078 -6.036 -3.444 1.00 82.44 201 GLU A O 1
ATOM 1610 N N . ALA A 1 202 ? -16.298 -6.067 -3.825 1.00 77.56 202 ALA A N 1
ATOM 1611 C CA . ALA A 1 202 ? -16.651 -6.962 -2.730 1.00 77.56 202 ALA A CA 1
ATOM 1612 C C . ALA A 1 202 ? -16.819 -8.436 -3.154 1.00 77.56 202 ALA A C 1
ATOM 1614 O O . ALA A 1 202 ? -16.999 -9.278 -2.271 1.00 77.56 202 ALA A O 1
ATOM 1615 N N . HIS A 1 203 ? -16.779 -8.738 -4.459 1.00 62.59 203 HIS A N 1
ATOM 1616 C CA . HIS A 1 203 ? -16.867 -10.091 -5.036 1.00 62.59 203 HIS A CA 1
ATOM 1617 C C . HIS A 1 203 ? -15.518 -10.565 -5.587 1.00 62.59 203 HIS A C 1
ATOM 1619 O O . HIS A 1 203 ? -15.281 -11.794 -5.530 1.00 62.59 203 HIS A O 1
#

Radius of gyration: 21.83 Å; Cα contacts (8 Å, |Δi|>4): 135; chains: 1; bounding box: 42×48×69 Å

Mean predicted aligned error: 13.97 Å

Sequence (203 aa):
MNELKLGWIDYSSEHREKVMAVLDALSAPGAVDELGIGRIRDGFADILFPGTSTIQTRAKYFLIVPYLLMELEKERYARPEDLLKKLGDQEVALIDTLNQEGKSGVIGGRAGTSLKRKPSNIYWNGLRTYGIFRHESLSLTNYAKAVFRMKHNKELVNTYGNEERDDTDNKDGAYSGTFWKCILPESGWKHNLSMELSYDEAH